Protein AF-A2RKY7-F1 (afdb_monomer_lite)

Structure (mmCIF, N/CA/C/O backbone):
data_AF-A2RKY7-F1
#
_entry.id   AF-A2RKY7-F1
#
loop_
_atom_site.group_PDB
_atom_site.id
_atom_site.type_symbol
_atom_site.label_atom_id
_atom_site.label_alt_id
_atom_site.label_comp_id
_atom_site.label_asym_id
_atom_site.label_entity_id
_atom_site.label_seq_id
_atom_site.pdbx_PDB_ins_code
_atom_site.Cartn_x
_atom_site.Cartn_y
_atom_site.Cartn_z
_atom_site.occupancy
_atom_site.B_iso_or_equiv
_atom_site.auth_seq_id
_atom_site.auth_comp_id
_atom_site.auth_asym_id
_atom_site.auth_atom_id
_atom_site.pdbx_PDB_model_num
ATOM 1 N N . MET A 1 1 ? -24.075 -6.731 29.680 1.00 62.12 1 MET A N 1
ATOM 2 C CA . MET A 1 1 ? -24.159 -5.379 30.263 1.00 62.12 1 MET A CA 1
ATOM 3 C C . MET A 1 1 ? -22.746 -4.851 30.316 1.00 62.12 1 MET A C 1
ATOM 5 O O . MET A 1 1 ? -21.890 -5.563 30.833 1.00 62.12 1 MET A O 1
ATOM 9 N N . ASP A 1 2 ? -22.498 -3.685 29.736 1.00 77.88 2 ASP A N 1
ATOM 10 C CA . ASP A 1 2 ? -21.139 -3.160 29.616 1.00 77.88 2 ASP A CA 1
ATOM 11 C C . ASP A 1 2 ? -20.677 -2.540 30.936 1.00 77.88 2 ASP A C 1
ATOM 13 O O . ASP A 1 2 ? -21.415 -1.807 31.599 1.00 77.88 2 ASP A O 1
ATOM 17 N N . ILE A 1 3 ? -19.454 -2.889 31.340 1.00 85.25 3 ILE A N 1
ATOM 18 C CA . ILE A 1 3 ? -18.843 -2.452 32.606 1.00 85.25 3 ILE A CA 1
ATOM 19 C C . ILE A 1 3 ? -18.288 -1.029 32.466 1.00 85.25 3 ILE A C 1
ATOM 21 O O . ILE A 1 3 ? -18.339 -0.239 33.408 1.00 85.25 3 ILE A O 1
ATOM 25 N N . PHE A 1 4 ? -17.800 -0.689 31.274 1.00 88.06 4 PHE A N 1
ATOM 26 C CA . PHE A 1 4 ? -17.237 0.613 30.944 1.00 88.06 4 PHE A CA 1
ATOM 27 C C . PHE A 1 4 ? -17.980 1.218 29.757 1.00 88.06 4 PHE A C 1
ATOM 29 O O . PHE A 1 4 ? -18.373 0.503 28.839 1.00 88.06 4 PHE A O 1
ATOM 36 N N . SER A 1 5 ? -18.131 2.535 29.772 1.00 84.06 5 SER A N 1
ATOM 37 C CA . SER A 1 5 ? -18.589 3.338 28.645 1.00 84.06 5 SER A CA 1
ATOM 38 C C . SER A 1 5 ? -17.533 4.383 28.298 1.00 84.06 5 SER A C 1
ATOM 40 O O . SER A 1 5 ? -16.637 4.673 29.091 1.00 84.06 5 SER A O 1
ATOM 42 N N . THR A 1 6 ? -17.639 4.975 27.117 1.00 81.06 6 THR A N 1
ATOM 43 C CA . THR A 1 6 ? -16.867 6.163 26.757 1.00 81.06 6 THR A CA 1
ATOM 44 C C . THR A 1 6 ? -17.816 7.236 26.242 1.00 81.06 6 THR A C 1
ATOM 46 O O . THR A 1 6 ? -18.840 6.914 25.644 1.00 81.06 6 THR A O 1
ATOM 49 N N . ASN A 1 7 ? -17.486 8.494 26.529 1.00 70.75 7 ASN A N 1
ATOM 50 C CA . ASN A 1 7 ? 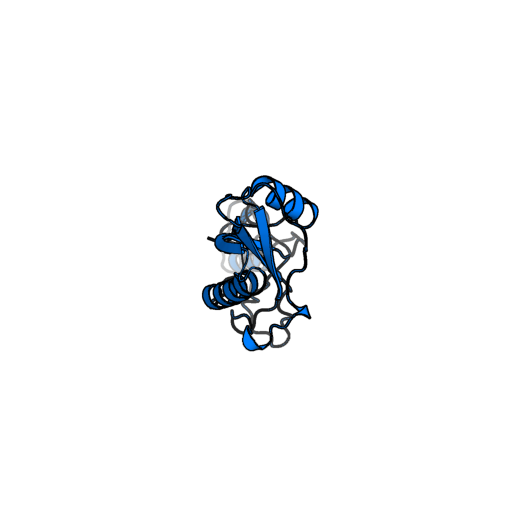-18.177 9.664 25.987 1.00 70.75 7 ASN A CA 1
ATOM 51 C C . ASN A 1 7 ? -17.370 10.297 24.839 1.00 70.75 7 ASN A C 1
ATOM 53 O O . ASN A 1 7 ? -17.719 11.380 24.381 1.00 70.75 7 ASN A O 1
ATOM 57 N N . ASP A 1 8 ? -16.257 9.676 24.428 1.00 73.19 8 ASP A N 1
ATOM 58 C CA . ASP A 1 8 ? -15.528 10.104 23.241 1.00 73.19 8 ASP A CA 1
ATOM 59 C C . ASP A 1 8 ? -16.366 9.759 22.003 1.00 73.19 8 ASP A C 1
ATOM 61 O O . ASP A 1 8 ? -16.463 8.602 21.599 1.00 73.19 8 ASP A O 1
ATOM 65 N N . ASP A 1 9 ? -16.954 10.783 21.381 1.00 65.56 9 ASP A N 1
ATOM 66 C CA . ASP A 1 9 ? -17.742 10.660 20.144 1.00 65.56 9 ASP A CA 1
ATOM 67 C C . ASP A 1 9 ? -16.874 10.310 18.916 1.00 65.56 9 ASP A C 1
ATOM 69 O O . ASP A 1 9 ? -17.378 10.108 17.804 1.00 65.56 9 ASP A O 1
ATOM 73 N N . ASN A 1 10 ? -15.547 10.253 19.084 1.00 62.34 10 ASN A N 1
ATOM 74 C CA . ASN A 1 10 ? -14.632 9.954 17.996 1.00 62.34 10 ASN A CA 1
ATOM 75 C C . ASN A 1 10 ? -14.650 8.457 17.658 1.00 62.34 10 ASN A C 1
ATOM 77 O O . ASN A 1 10 ? -13.924 7.643 18.221 1.00 62.34 10 ASN A O 1
ATOM 81 N N . THR A 1 11 ? -15.455 8.109 16.660 1.00 62.72 11 THR A N 1
ATOM 82 C CA . THR A 1 11 ? -15.543 6.751 16.102 1.00 62.72 11 THR A CA 1
ATOM 83 C C . THR A 1 11 ? -14.316 6.344 15.277 1.00 62.72 11 THR A C 1
ATOM 85 O O . THR A 1 11 ? -14.229 5.202 14.827 1.00 62.72 11 THR A O 1
ATOM 88 N N . LYS A 1 12 ? -13.356 7.255 15.061 1.00 67.75 12 LYS A N 1
ATOM 89 C CA . LYS A 1 12 ? -12.146 7.031 14.261 1.00 67.75 12 LYS A CA 1
ATOM 90 C C . LYS A 1 12 ? -10.902 7.180 15.133 1.00 67.75 12 LYS A C 1
ATOM 92 O O . LYS A 1 12 ? -10.272 8.234 15.146 1.00 67.75 12 LYS A O 1
ATOM 97 N N . LEU A 1 13 ? -10.575 6.111 15.853 1.00 73.94 13 LEU A N 1
ATOM 98 C CA . LEU A 1 13 ? -9.398 6.033 16.717 1.00 73.94 13 LEU A CA 1
ATOM 99 C C . LEU A 1 13 ? -8.147 5.621 15.929 1.00 73.94 13 LEU A C 1
ATOM 101 O O . LEU A 1 13 ? -8.218 4.784 15.029 1.00 73.94 13 LEU A O 1
ATOM 105 N N . SER A 1 14 ? -7.004 6.187 16.307 1.00 73.88 14 SER A N 1
ATOM 106 C CA . SER A 1 14 ? -5.657 5.845 15.837 1.00 73.88 14 SER A CA 1
ATOM 107 C C . SER A 1 14 ? -4.763 5.439 17.015 1.00 73.88 14 SER A C 1
ATOM 109 O O . SER A 1 14 ? -5.039 5.788 18.163 1.00 73.88 14 SER A O 1
ATOM 111 N N . ASN A 1 15 ? -3.674 4.706 16.754 1.00 75.69 15 ASN A N 1
ATOM 112 C CA . ASN A 1 15 ? -2.670 4.435 17.788 1.00 75.69 15 ASN A CA 1
ATOM 113 C C . ASN A 1 15 ? -2.104 5.759 18.338 1.00 75.69 15 ASN A C 1
ATOM 115 O O . ASN A 1 15 ? -1.724 6.636 17.564 1.00 75.69 15 ASN A O 1
ATOM 119 N N . GLY A 1 16 ? -2.046 5.895 19.663 1.00 77.25 16 GLY A N 1
ATOM 120 C CA . GLY A 1 16 ? -1.631 7.115 20.364 1.00 77.25 16 GLY A CA 1
ATOM 121 C C . GLY A 1 16 ? -2.781 8.049 20.764 1.00 77.25 16 GLY A C 1
ATOM 122 O O . GLY A 1 16 ? -2.570 8.946 21.586 1.00 77.25 16 GLY A O 1
ATOM 123 N N . ASP A 1 17 ? -3.999 7.831 20.252 1.00 84.56 17 ASP A N 1
ATOM 124 C CA . ASP A 1 17 ? -5.176 8.562 20.725 1.00 84.56 17 ASP A CA 1
ATOM 125 C C . ASP A 1 17 ? -5.453 8.232 22.194 1.00 84.56 17 ASP A C 1
ATOM 127 O O . ASP A 1 17 ? -5.235 7.114 22.662 1.00 84.56 17 ASP A O 1
ATOM 131 N N . LYS A 1 18 ? -5.965 9.208 22.941 1.00 88.44 18 LYS A N 1
ATOM 132 C CA . LYS A 1 18 ? -6.353 9.022 24.340 1.00 88.44 18 LYS A CA 1
ATOM 133 C C . LYS A 1 18 ? -7.862 8.984 24.433 1.00 88.44 18 LYS A C 1
ATOM 135 O O . LYS A 1 18 ? -8.509 9.962 24.080 1.00 88.44 18 LYS A O 1
ATOM 140 N N . ILE A 1 19 ? -8.389 7.882 24.953 1.00 89.81 19 ILE A N 1
ATOM 141 C CA . ILE A 1 19 ? -9.817 7.733 25.228 1.00 89.81 19 ILE A CA 1
ATOM 142 C C . ILE A 1 19 ? -10.052 7.708 26.729 1.00 89.81 19 ILE A C 1
ATOM 144 O O . ILE A 1 19 ? -9.264 7.137 27.494 1.00 89.81 19 ILE A O 1
ATOM 148 N N . THR A 1 20 ? -11.151 8.314 27.165 1.00 91.12 20 THR A N 1
ATOM 149 C CA . THR A 1 20 ? -11.560 8.249 28.571 1.00 91.12 20 THR A CA 1
ATOM 150 C C . THR A 1 2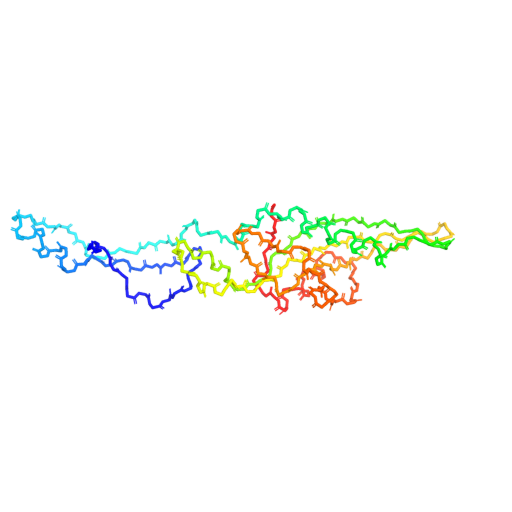0 ? -12.639 7.193 28.749 1.00 91.12 20 THR A C 1
ATOM 152 O O . THR A 1 20 ? -13.734 7.287 28.192 1.00 91.12 20 THR A O 1
ATOM 155 N N . LEU A 1 21 ? -12.326 6.173 29.547 1.00 90.75 21 LEU A N 1
ATOM 156 C CA . LEU A 1 21 ? -13.275 5.153 29.973 1.00 90.75 21 LEU A CA 1
ATOM 157 C C . LEU A 1 21 ? -13.929 5.604 31.277 1.00 90.75 21 LEU A C 1
ATOM 159 O O . LEU A 1 21 ? -13.231 5.969 32.223 1.00 90.75 21 LEU A O 1
ATOM 163 N N . LYS A 1 22 ? -15.256 5.551 31.339 1.00 91.69 22 LYS A N 1
ATOM 164 C CA . LYS A 1 22 ? -16.062 5.781 32.539 1.00 91.69 22 LYS A CA 1
ATOM 165 C C . LYS A 1 22 ? -16.674 4.457 32.987 1.00 91.69 22 LYS A C 1
ATOM 167 O O . LYS A 1 22 ? -17.174 3.684 32.175 1.00 91.69 22 LYS A O 1
ATOM 172 N N . LEU A 1 23 ? -16.636 4.185 34.284 1.00 91.44 23 LEU A N 1
ATOM 173 C CA . LEU A 1 23 ? -17.330 3.052 34.877 1.00 91.44 23 LEU A CA 1
ATOM 174 C C . LEU A 1 23 ? -18.844 3.282 34.794 1.00 91.44 23 LEU A C 1
ATOM 176 O O . LEU A 1 23 ? -19.341 4.350 35.156 1.00 91.44 23 LEU A O 1
ATOM 180 N N . SER A 1 24 ? -19.564 2.274 34.313 1.00 89.81 24 SER A N 1
ATOM 181 C CA . SER A 1 24 ? -21.013 2.325 34.127 1.00 89.81 24 SER A CA 1
ATOM 182 C C . SER A 1 24 ? -21.745 2.507 35.463 1.00 89.81 24 SER A C 1
ATOM 184 O O . SER A 1 24 ? -21.504 1.761 36.412 1.00 89.81 24 SER A O 1
ATOM 186 N N . GLU A 1 25 ? -22.670 3.471 35.534 1.00 88.31 25 GLU A N 1
ATOM 187 C CA . GLU A 1 25 ? -23.486 3.733 36.737 1.00 88.31 25 GLU A CA 1
ATOM 188 C C . GLU A 1 25 ? -24.327 2.507 37.115 1.00 88.31 25 GLU A C 1
ATOM 190 O O . GLU A 1 25 ? -24.342 2.102 38.273 1.00 88.31 25 GLU A O 1
ATOM 195 N N . ASN A 1 26 ? -24.876 1.803 36.120 1.00 89.06 26 ASN A N 1
ATOM 196 C CA . ASN A 1 26 ? -25.599 0.551 36.344 1.00 89.06 26 ASN A CA 1
ATOM 197 C C . ASN A 1 26 ? -24.713 -0.531 36.988 1.00 89.06 26 ASN A C 1
ATOM 199 O O . ASN A 1 26 ? -25.191 -1.319 37.802 1.00 89.06 26 ASN A O 1
ATOM 203 N N . TYR A 1 27 ? -23.430 -0.610 36.613 1.00 90.00 27 TYR A N 1
ATOM 204 C CA . TYR A 1 27 ? -22.495 -1.551 37.238 1.00 90.00 27 TYR A CA 1
ATOM 205 C C . TYR A 1 27 ? -22.205 -1.170 38.698 1.00 90.00 27 TYR A C 1
ATOM 207 O O . TYR A 1 27 ? -22.164 -2.046 39.562 1.00 90.00 27 TYR A O 1
ATOM 215 N N . ILE A 1 28 ? -22.055 0.128 38.985 1.00 89.75 28 ILE A N 1
ATOM 216 C CA . ILE A 1 28 ? -21.871 0.635 40.353 1.00 89.75 28 ILE A CA 1
ATOM 217 C C . ILE A 1 28 ? -23.079 0.262 41.223 1.00 89.75 28 ILE A C 1
ATOM 219 O O . ILE A 1 28 ? -22.900 -0.306 42.302 1.00 89.75 28 ILE A O 1
ATOM 223 N N . ASP A 1 29 ? -24.295 0.502 40.731 1.00 90.06 29 ASP A N 1
ATOM 224 C CA . ASP A 1 29 ? -25.535 0.190 41.447 1.00 90.06 29 ASP A CA 1
ATOM 225 C C . ASP A 1 29 ? -25.686 -1.315 41.715 1.00 90.06 29 ASP A C 1
ATOM 227 O O . ASP A 1 29 ? -26.092 -1.724 42.804 1.00 90.06 29 ASP A O 1
ATOM 231 N N . GLN A 1 30 ? -25.296 -2.162 40.757 1.00 90.62 30 GLN A N 1
ATOM 232 C CA . GLN A 1 30 ? -25.330 -3.618 40.917 1.00 90.62 30 GLN A CA 1
ATOM 233 C C . GLN A 1 30 ? -24.352 -4.145 41.964 1.00 90.62 30 GLN A C 1
ATOM 235 O O . GLN A 1 30 ? -24.693 -5.082 42.686 1.00 90.62 30 GLN A O 1
ATOM 240 N N . GLU A 1 31 ? -23.133 -3.609 42.036 1.00 92.06 31 GLU A N 1
ATOM 241 C CA . GLU A 1 31 ? -22.183 -4.029 43.070 1.00 92.06 31 GLU A CA 1
ATOM 242 C C . GLU A 1 31 ? -22.594 -3.486 44.446 1.00 92.06 31 GLU A C 1
ATOM 244 O O . GLU A 1 31 ? -22.497 -4.217 45.433 1.00 92.06 31 GLU A O 1
ATOM 249 N N . SER A 1 32 ? -23.161 -2.276 44.503 1.00 90.19 32 SER A N 1
ATOM 250 C CA . SER A 1 32 ? -23.747 -1.710 45.726 1.00 90.19 32 SER A CA 1
ATOM 251 C C . SER A 1 32 ? -24.891 -2.577 46.268 1.00 90.19 32 SER A C 1
ATOM 253 O O . SER A 1 32 ? -24.912 -2.905 47.451 1.00 90.19 32 SER A O 1
ATOM 255 N N . ALA A 1 33 ? -25.783 -3.065 45.396 1.00 92.75 33 ALA A N 1
ATOM 256 C CA . ALA A 1 33 ? -26.860 -3.993 45.762 1.00 92.75 33 ALA A CA 1
ATOM 257 C C . ALA A 1 33 ? -26.368 -5.369 46.263 1.00 92.75 33 ALA A C 1
ATOM 259 O O . ALA A 1 33 ? -27.156 -6.146 46.800 1.00 92.75 33 ALA A O 1
ATOM 260 N N . LYS A 1 34 ? -25.078 -5.684 46.082 1.00 94.31 34 LYS A N 1
ATOM 261 C CA . LYS A 1 34 ? -24.403 -6.879 46.619 1.00 94.31 34 LYS A CA 1
ATOM 262 C C . LYS A 1 34 ? -23.546 -6.555 47.849 1.00 94.31 34 LYS A C 1
ATOM 264 O O . LYS A 1 34 ? -22.616 -7.305 48.146 1.00 94.31 34 LYS A O 1
ATOM 269 N N . ASP A 1 35 ? -23.798 -5.422 48.502 1.00 93.19 35 ASP A N 1
ATOM 270 C CA . ASP A 1 35 ? -23.053 -4.917 49.659 1.00 93.19 35 ASP A CA 1
ATOM 271 C C . ASP A 1 35 ? -21.549 -4.696 49.392 1.00 93.19 35 ASP A C 1
ATOM 273 O O . ASP A 1 35 ? -20.721 -4.719 50.308 1.00 93.19 35 ASP A O 1
ATOM 277 N N . LYS A 1 36 ? -21.159 -4.466 48.130 1.00 92.00 36 LYS A N 1
ATOM 278 C CA . LYS A 1 36 ? -19.776 -4.147 47.758 1.00 92.00 36 LYS A CA 1
ATOM 279 C C . LYS A 1 36 ? -19.618 -2.657 47.492 1.00 92.00 36 LYS A C 1
ATOM 281 O O . LYS A 1 36 ? -20.311 -2.075 46.665 1.00 92.00 36 LYS A O 1
ATOM 286 N N . VAL A 1 37 ? -18.614 -2.058 48.128 1.00 85.50 37 VAL A N 1
ATOM 287 C CA . VAL A 1 37 ? -18.245 -0.653 47.917 1.00 85.50 37 VAL A CA 1
ATOM 288 C C . VAL A 1 37 ? -16.996 -0.579 47.047 1.00 85.50 37 VAL A C 1
ATOM 290 O O . VAL A 1 37 ? -15.907 -0.986 47.460 1.00 85.50 37 VAL A O 1
ATOM 293 N N . LEU A 1 38 ? -17.154 -0.040 45.841 1.00 87.25 38 LEU A N 1
ATOM 294 C CA . LEU A 1 38 ? -16.043 0.254 44.940 1.00 87.25 38 LEU A CA 1
ATOM 295 C C . LEU A 1 38 ? -15.282 1.489 45.450 1.00 87.25 38 LEU A C 1
ATOM 297 O O . LEU A 1 38 ? -15.886 2.450 45.924 1.00 87.25 38 LEU A O 1
ATOM 301 N N . LYS A 1 39 ? -13.948 1.466 45.375 1.00 88.50 39 LYS A N 1
ATOM 302 C CA . LYS A 1 39 ? -13.077 2.578 45.790 1.00 88.50 39 LYS A CA 1
ATOM 303 C C . LYS A 1 39 ? -12.246 3.067 44.609 1.00 88.50 39 LYS A C 1
ATOM 305 O O . LYS A 1 39 ? -11.745 2.248 43.844 1.00 88.50 39 LYS A O 1
ATOM 310 N N . GLY A 1 40 ? -12.033 4.379 44.538 1.00 88.06 40 GLY A N 1
ATOM 311 C CA . GLY A 1 40 ? -11.213 5.028 43.513 1.00 88.06 40 GLY A CA 1
ATOM 312 C C . GLY A 1 40 ? -12.030 5.904 42.566 1.00 88.06 40 GLY A C 1
ATOM 313 O O . GLY A 1 40 ? -13.219 6.131 42.784 1.00 88.06 40 GLY A O 1
ATOM 314 N N . GLU A 1 41 ? -11.368 6.416 41.531 1.00 89.62 41 GLU A N 1
ATOM 315 C CA . GLU A 1 41 ? -12.018 7.200 40.483 1.00 89.62 41 GLU A CA 1
ATOM 316 C C . GLU A 1 41 ? -12.867 6.304 39.577 1.00 89.62 41 GLU A C 1
ATOM 318 O O . GLU A 1 41 ? -12.512 5.162 39.282 1.00 89.62 41 GLU A O 1
ATOM 323 N N . ASN A 1 42 ? -13.987 6.841 39.100 1.00 89.31 42 ASN A N 1
ATOM 324 C CA . ASN A 1 42 ? -14.860 6.164 38.143 1.00 89.31 42 ASN A CA 1
ATOM 325 C C . ASN A 1 42 ? -14.439 6.408 36.687 1.00 89.31 42 ASN A C 1
ATOM 327 O O . ASN A 1 42 ? -15.175 6.025 35.781 1.00 89.31 42 ASN A O 1
ATOM 331 N N . THR A 1 43 ? -13.288 7.041 36.450 1.00 92.00 43 THR A N 1
ATOM 332 C CA . THR A 1 43 ? -12.758 7.285 35.107 1.00 92.00 43 THR A CA 1
ATOM 333 C C . THR A 1 43 ? -11.306 6.862 34.998 1.00 92.00 43 THR A C 1
ATOM 335 O O . THR A 1 43 ? -10.570 6.861 35.983 1.00 92.00 43 THR A O 1
ATOM 338 N N . LYS A 1 44 ? -10.892 6.491 33.788 1.00 92.69 44 LYS A N 1
ATOM 339 C CA . LYS A 1 44 ? -9.498 6.217 33.460 1.00 92.69 44 LYS A CA 1
ATOM 340 C C . LYS A 1 44 ? -9.226 6.582 32.010 1.00 92.69 44 LYS A C 1
ATOM 342 O O . LYS A 1 44 ? -9.893 6.078 31.109 1.00 92.69 44 LYS A O 1
ATOM 347 N N . THR A 1 45 ? -8.213 7.410 31.786 1.00 91.31 45 THR A N 1
ATOM 348 C CA . THR A 1 45 ? -7.680 7.643 30.443 1.00 91.31 45 THR A CA 1
ATOM 349 C C . THR A 1 45 ? -6.771 6.485 30.055 1.00 91.31 45 THR A C 1
ATOM 351 O O . THR A 1 45 ? -5.873 6.108 30.812 1.00 91.31 45 THR A O 1
ATOM 354 N N . VAL A 1 46 ? -7.008 5.918 28.878 1.00 90.19 46 VAL A N 1
ATOM 355 C CA . VAL A 1 46 ? -6.151 4.897 28.277 1.00 90.19 46 VAL A CA 1
ATOM 356 C C . VAL A 1 46 ? -5.680 5.377 26.914 1.00 90.19 46 VAL A C 1
ATOM 358 O O . VAL A 1 46 ? -6.397 6.084 26.207 1.00 90.19 46 VAL A O 1
ATOM 361 N N . GLU A 1 47 ? -4.453 5.013 26.569 1.00 89.38 47 GLU A N 1
ATOM 362 C CA . GLU A 1 47 ? -3.908 5.258 25.242 1.00 89.38 47 GLU A CA 1
ATOM 363 C C . GLU A 1 47 ? -4.280 4.090 24.331 1.00 89.38 47 GLU A C 1
ATOM 365 O O . GLU A 1 47 ? -4.085 2.919 24.676 1.00 89.38 47 GLU A O 1
ATOM 370 N N . VAL A 1 48 ? -4.853 4.414 23.180 1.00 83.25 48 VAL A N 1
ATOM 371 C CA . VAL A 1 48 ? -5.192 3.456 22.140 1.00 83.25 48 VAL A CA 1
ATOM 372 C C . VAL A 1 48 ? -3.892 2.903 21.572 1.00 83.25 48 VAL A C 1
ATOM 374 O O . VAL A 1 48 ? -3.025 3.642 21.111 1.00 83.25 48 VAL A O 1
ATOM 377 N N . SER A 1 49 ? -3.751 1.585 21.618 1.00 77.31 49 SER A N 1
ATOM 378 C CA . SER A 1 49 ? -2.590 0.875 21.093 1.00 77.31 49 SER A CA 1
ATOM 379 C C . SER A 1 49 ? -3.016 -0.464 20.500 1.00 77.31 49 SER A C 1
ATOM 381 O O . SER A 1 49 ? -4.054 -1.019 20.864 1.00 77.31 49 SER A O 1
ATOM 383 N N . GLY A 1 50 ? -2.216 -0.986 19.571 1.00 66.50 50 GLY A N 1
ATOM 384 C CA . GLY A 1 50 ? -2.479 -2.272 18.926 1.00 66.50 50 GLY A CA 1
ATOM 385 C C . GLY A 1 50 ? -3.545 -2.232 17.829 1.00 66.50 50 GLY A C 1
ATOM 386 O O . GLY A 1 50 ? -3.918 -3.293 17.323 1.00 66.50 50 GLY A O 1
ATOM 387 N N . LEU A 1 51 ? -4.014 -1.046 17.419 1.00 70.31 51 LEU A N 1
ATOM 388 C CA . LEU A 1 51 ? -4.736 -0.919 16.155 1.00 70.31 51 LEU A CA 1
ATOM 389 C C . LEU A 1 51 ? -3.771 -1.257 15.018 1.00 70.31 51 LEU A C 1
ATOM 391 O O . LEU A 1 51 ? -2.599 -0.890 15.050 1.00 70.31 51 LEU A O 1
ATOM 395 N N . LYS A 1 52 ? -4.238 -2.003 14.019 1.00 65.19 52 LYS A N 1
ATOM 396 C CA . LYS A 1 52 ? -3.410 -2.306 12.852 1.00 65.19 52 LYS A CA 1
ATOM 397 C C . LYS A 1 52 ? -3.348 -1.057 11.977 1.00 65.19 52 LYS A C 1
ATOM 399 O O . LYS A 1 52 ? -4.386 -0.584 11.529 1.00 65.19 52 LYS A O 1
ATOM 404 N N . ASP A 1 53 ? -2.141 -0.555 11.730 1.00 58.62 53 ASP A N 1
ATOM 405 C CA . ASP A 1 53 ? -1.922 0.665 10.935 1.00 58.62 53 ASP A CA 1
ATOM 406 C C . ASP A 1 53 ? -2.269 0.473 9.446 1.00 58.62 53 ASP A C 1
ATOM 408 O O . ASP A 1 53 ? -2.459 1.439 8.708 1.00 58.62 53 ASP A O 1
ATOM 412 N N . THR A 1 54 ? -2.373 -0.781 8.997 1.00 61.44 54 THR A N 1
ATOM 413 C CA . THR A 1 54 ? -2.700 -1.164 7.622 1.00 61.44 54 THR A CA 1
ATOM 414 C C . THR A 1 54 ? -3.675 -2.338 7.605 1.00 61.44 54 THR A C 1
ATOM 416 O O . THR A 1 54 ? -3.733 -3.150 8.539 1.00 61.44 54 THR A O 1
ATOM 419 N N . ALA A 1 55 ? -4.447 -2.467 6.523 1.00 64.88 55 ALA A N 1
ATOM 420 C CA . ALA A 1 55 ? -5.236 -3.674 6.345 1.00 64.88 55 ALA A CA 1
ATOM 421 C C . ALA A 1 55 ? -4.374 -4.915 6.226 1.00 64.88 55 ALA A C 1
ATOM 423 O O . ALA A 1 55 ? -3.333 -4.937 5.574 1.00 64.88 55 ALA A O 1
ATOM 424 N N . GLN A 1 56 ? -4.905 -5.992 6.785 1.00 75.19 56 GLN A N 1
ATOM 425 C CA . GLN A 1 56 ? -4.390 -7.327 6.562 1.00 75.19 56 GLN A CA 1
ATOM 426 C C . GLN A 1 56 ? -4.954 -7.837 5.241 1.00 75.19 56 GLN A C 1
ATOM 428 O O . GLN A 1 56 ? -6.068 -8.346 5.183 1.00 75.19 56 GLN A O 1
ATOM 433 N N . ILE A 1 57 ? -4.188 -7.657 4.172 1.00 83.69 57 ILE A N 1
ATOM 434 C CA . ILE A 1 57 ? -4.526 -8.188 2.856 1.00 83.69 57 ILE A CA 1
ATOM 435 C C . ILE A 1 57 ? -3.876 -9.566 2.761 1.00 83.69 57 ILE A C 1
ATOM 437 O O . ILE A 1 57 ? -2.670 -9.684 2.556 1.00 83.69 57 ILE A O 1
ATOM 441 N N . SER A 1 58 ? -4.659 -10.624 2.949 1.00 88.25 58 SER A N 1
ATOM 442 C CA . SER A 1 58 ? -4.124 -11.992 3.003 1.00 88.25 58 SER A CA 1
ATOM 443 C C . SER A 1 58 ? -3.475 -12.441 1.689 1.00 88.25 58 SER A C 1
ATOM 445 O O . SER A 1 58 ? -2.566 -13.265 1.710 1.00 88.25 58 SER A O 1
ATOM 447 N N . ASN A 1 59 ? -3.896 -11.870 0.555 1.00 93.19 59 ASN A N 1
ATOM 448 C CA . ASN A 1 59 ? -3.302 -12.073 -0.767 1.00 93.19 59 ASN A CA 1
ATOM 449 C C . ASN A 1 59 ? -2.498 -10.856 -1.261 1.00 93.19 59 ASN A C 1
ATOM 451 O O . ASN A 1 59 ? -2.472 -10.567 -2.456 1.00 93.19 59 ASN A O 1
ATOM 455 N N . LEU A 1 60 ? -1.844 -10.129 -0.346 1.00 92.19 60 LEU A N 1
ATOM 456 C CA . LEU A 1 60 ? -1.007 -8.977 -0.693 1.00 92.19 60 LEU A CA 1
ATOM 457 C C . LEU A 1 60 ? 0.067 -9.331 -1.728 1.00 92.19 60 LEU A C 1
ATOM 459 O O . LEU A 1 60 ? 0.246 -8.585 -2.683 1.00 92.19 60 LEU A O 1
ATOM 463 N N . ASN A 1 61 ? 0.763 -10.457 -1.558 1.00 94.31 61 ASN A N 1
ATOM 464 C CA . ASN A 1 61 ? 1.833 -10.853 -2.478 1.00 94.31 61 ASN A CA 1
ATOM 465 C C . ASN A 1 61 ? 1.313 -11.037 -3.906 1.00 94.31 61 ASN A C 1
ATOM 467 O O . ASN A 1 61 ? 1.911 -10.500 -4.829 1.00 94.31 61 ASN A O 1
ATOM 471 N N . ASP A 1 62 ? 0.155 -11.678 -4.076 1.00 96.00 62 ASP A N 1
ATOM 472 C CA . ASP A 1 62 ? -0.468 -11.856 -5.390 1.00 96.00 62 ASP A CA 1
ATOM 473 C C . ASP A 1 62 ? -0.807 -10.497 -6.037 1.00 96.00 62 ASP A C 1
ATOM 475 O O . ASP A 1 62 ? -0.603 -10.294 -7.234 1.00 96.00 62 ASP A O 1
ATOM 479 N N . LEU A 1 63 ? -1.300 -9.534 -5.245 1.00 94.75 63 LEU A N 1
ATOM 480 C CA . LEU A 1 63 ? -1.593 -8.175 -5.717 1.00 94.75 63 LEU A CA 1
ATOM 481 C C . LEU A 1 63 ? -0.312 -7.437 -6.132 1.00 94.75 63 LEU A C 1
ATOM 483 O O . LEU A 1 63 ? -0.281 -6.745 -7.156 1.00 94.75 63 LEU A O 1
ATOM 487 N N . LEU A 1 64 ? 0.749 -7.573 -5.336 1.00 95.06 64 LEU A N 1
ATOM 488 C CA . LEU A 1 64 ? 2.042 -6.979 -5.643 1.00 95.06 64 LEU A CA 1
ATOM 489 C C . LEU A 1 64 ? 2.647 -7.611 -6.899 1.00 95.06 64 LEU A C 1
ATOM 491 O O . LEU A 1 64 ? 3.158 -6.878 -7.737 1.00 95.06 64 LEU A O 1
ATOM 495 N N . ASP A 1 65 ? 2.538 -8.926 -7.079 1.00 95.62 65 ASP A N 1
ATOM 496 C CA . ASP A 1 65 ? 3.033 -9.653 -8.254 1.00 95.62 65 ASP A CA 1
ATOM 497 C C . ASP A 1 65 ? 2.286 -9.261 -9.533 1.00 95.62 65 ASP A C 1
ATOM 499 O O . ASP A 1 65 ? 2.898 -9.073 -10.590 1.00 95.62 65 ASP A O 1
ATOM 503 N N . GLN A 1 66 ? 0.976 -9.032 -9.429 1.00 95.12 66 GLN A N 1
ATOM 504 C CA . GLN A 1 66 ? 0.189 -8.458 -10.516 1.00 95.12 66 GLN A CA 1
ATOM 505 C C . GLN A 1 66 ? 0.665 -7.036 -10.871 1.00 95.12 66 GLN A C 1
ATOM 507 O O . GLN A 1 66 ? 0.820 -6.707 -12.050 1.00 95.12 66 GLN A O 1
ATOM 512 N N . THR A 1 67 ? 0.945 -6.199 -9.867 1.00 94.81 67 THR A N 1
ATOM 513 C CA . THR A 1 67 ? 1.486 -4.837 -10.064 1.00 94.81 67 THR A CA 1
ATOM 514 C C . THR A 1 67 ? 2.858 -4.877 -10.742 1.00 94.81 67 THR A C 1
ATOM 516 O O . THR A 1 67 ? 3.151 -4.098 -11.648 1.00 94.81 67 THR A O 1
ATOM 519 N N . ASP A 1 68 ? 3.677 -5.836 -10.335 1.00 95.19 68 ASP A N 1
ATOM 520 C CA . ASP A 1 68 ? 4.995 -6.144 -10.870 1.00 95.19 68 ASP A CA 1
ATOM 521 C C . ASP A 1 68 ? 4.952 -6.486 -12.364 1.00 95.19 68 ASP A C 1
ATOM 523 O O . ASP A 1 68 ? 5.783 -6.012 -13.141 1.00 95.19 68 ASP A O 1
ATOM 527 N N . SER A 1 69 ? 3.973 -7.306 -12.768 1.00 93.94 69 SER A N 1
ATOM 528 C CA . SER A 1 69 ? 3.743 -7.648 -14.173 1.00 93.94 69 SER A CA 1
ATOM 529 C C . SER A 1 69 ? 3.415 -6.401 -14.985 1.00 93.94 69 SER A C 1
ATOM 531 O O . SER A 1 69 ? 4.047 -6.162 -16.008 1.00 93.94 69 SER A O 1
ATOM 533 N N . VAL A 1 70 ? 2.498 -5.562 -14.493 1.00 92.75 70 VAL A N 1
ATOM 534 C CA . VAL A 1 70 ? 2.120 -4.312 -15.171 1.00 92.75 70 VAL A CA 1
ATOM 535 C C . VAL A 1 70 ? 3.320 -3.376 -15.319 1.00 92.75 70 VAL A C 1
ATOM 537 O O . VAL A 1 70 ? 3.577 -2.881 -16.414 1.00 92.75 70 VAL A O 1
ATOM 540 N N . ALA A 1 71 ? 4.095 -3.173 -14.251 1.00 93.50 71 ALA A N 1
ATOM 541 C CA . ALA A 1 71 ? 5.279 -2.319 -14.291 1.00 93.50 71 ALA A CA 1
ATOM 542 C C . ALA A 1 71 ? 6.322 -2.828 -15.303 1.00 93.50 71 ALA A C 1
ATOM 544 O O . ALA A 1 71 ? 6.963 -2.032 -15.991 1.00 93.50 71 ALA A O 1
ATOM 545 N N . ARG A 1 72 ? 6.494 -4.149 -15.426 1.00 94.06 72 ARG A N 1
ATOM 546 C CA . ARG A 1 72 ? 7.392 -4.751 -16.422 1.00 94.06 72 ARG A CA 1
ATOM 547 C C . ARG A 1 72 ? 6.853 -4.647 -17.846 1.00 94.06 72 ARG A C 1
ATOM 549 O O . ARG A 1 72 ? 7.630 -4.347 -18.748 1.00 94.06 72 ARG A O 1
ATOM 556 N N . ASP A 1 73 ? 5.554 -4.836 -18.044 1.00 92.50 73 ASP A N 1
ATOM 557 C CA . ASP A 1 73 ? 4.919 -4.756 -19.362 1.00 92.50 73 ASP A CA 1
ATOM 558 C C . ASP A 1 73 ? 4.971 -3.335 -19.941 1.00 92.50 73 ASP A C 1
ATOM 560 O O . ASP A 1 73 ? 5.286 -3.157 -21.124 1.00 92.50 73 ASP A O 1
ATOM 564 N N . ASP A 1 74 ? 4.740 -2.322 -19.100 1.00 90.81 74 ASP A N 1
ATOM 565 C CA . ASP A 1 74 ? 4.791 -0.908 -19.490 1.00 90.81 74 ASP A CA 1
ATOM 566 C C . ASP A 1 74 ? 6.228 -0.415 -19.746 1.00 90.81 74 ASP A C 1
ATOM 568 O O . ASP A 1 74 ? 6.432 0.565 -20.462 1.00 90.81 74 ASP A O 1
ATOM 572 N N . ASN A 1 75 ? 7.241 -1.100 -19.203 1.00 91.56 75 ASN A N 1
ATOM 573 C CA . ASN A 1 75 ? 8.663 -0.785 -19.406 1.00 91.56 75 ASN A CA 1
ATOM 574 C C . ASN A 1 75 ? 9.402 -1.973 -20.035 1.00 91.56 75 ASN A C 1
ATOM 576 O O . ASN A 1 75 ? 10.503 -2.333 -19.620 1.00 91.56 75 ASN A O 1
ATOM 580 N N . LYS A 1 76 ? 8.786 -2.612 -21.034 1.00 92.75 76 LYS A N 1
ATOM 581 C CA . LYS A 1 76 ? 9.388 -3.748 -21.736 1.00 92.75 76 LYS A CA 1
ATOM 582 C C . LYS A 1 76 ? 10.546 -3.323 -22.636 1.00 92.75 76 LYS A C 1
ATOM 584 O O . LYS A 1 76 ? 10.483 -2.322 -23.352 1.00 92.75 76 LYS A O 1
ATOM 589 N N . SER A 1 77 ? 11.587 -4.150 -22.641 1.00 92.75 77 SER A N 1
ATOM 590 C CA . SER A 1 77 ? 12.720 -4.010 -23.560 1.00 92.75 77 SER A CA 1
ATOM 591 C C . SER A 1 77 ? 12.277 -4.141 -25.016 1.00 92.75 77 SER A C 1
ATOM 593 O O . SER A 1 77 ? 11.332 -4.862 -25.340 1.00 92.75 77 SER A O 1
ATOM 595 N N . ASN A 1 78 ? 12.983 -3.449 -25.900 1.00 90.62 78 ASN A N 1
ATOM 596 C CA . ASN A 1 78 ? 12.782 -3.509 -27.342 1.00 90.62 78 ASN A CA 1
ATOM 597 C C . ASN A 1 78 ? 14.142 -3.601 -28.054 1.00 90.62 78 ASN A C 1
ATOM 599 O O . ASN A 1 78 ? 15.176 -3.776 -27.413 1.00 90.62 78 ASN A O 1
ATOM 603 N N . SER A 1 79 ? 14.151 -3.510 -29.385 1.00 89.62 79 SER A N 1
ATOM 604 C CA . SER A 1 79 ? 15.376 -3.644 -30.183 1.00 89.62 79 SER A CA 1
ATOM 605 C C . SER A 1 79 ? 16.442 -2.568 -29.921 1.00 89.62 79 SER A C 1
ATOM 607 O O . SER A 1 79 ? 17.587 -2.787 -30.295 1.00 89.62 79 SER A O 1
ATOM 609 N N . TRP A 1 80 ? 16.086 -1.443 -29.295 1.00 85.44 80 TRP A N 1
ATOM 610 C CA . TRP A 1 80 ? 16.944 -0.262 -29.104 1.00 85.44 80 TRP A CA 1
ATOM 611 C C . TRP A 1 80 ? 17.288 0.019 -27.638 1.00 85.44 80 TRP A C 1
ATOM 613 O O . TRP A 1 80 ? 18.337 0.592 -27.342 1.00 85.44 80 TRP A O 1
ATOM 623 N N . SER A 1 81 ? 16.410 -0.387 -26.719 1.00 90.12 81 SER A N 1
ATOM 624 C CA . SER A 1 81 ? 16.572 -0.155 -25.284 1.00 90.12 81 SER A CA 1
ATOM 625 C C . SER A 1 81 ? 16.288 -1.420 -24.485 1.00 90.12 81 SER A C 1
ATOM 627 O O . SER A 1 81 ? 15.272 -2.093 -24.675 1.00 90.12 81 SER A O 1
ATOM 629 N N . THR A 1 82 ? 17.185 -1.711 -23.546 1.00 93.50 82 THR A N 1
ATOM 630 C CA . THR A 1 82 ? 16.980 -2.706 -22.492 1.00 93.50 82 THR A CA 1
ATOM 631 C C . THR A 1 82 ? 16.561 -2.000 -21.211 1.00 93.50 82 THR A C 1
ATOM 633 O O . THR A 1 82 ? 17.237 -1.068 -20.777 1.00 93.50 82 THR A O 1
ATOM 636 N N . TYR A 1 83 ? 15.482 -2.471 -20.595 1.00 93.88 83 TYR A N 1
ATOM 637 C CA . TYR A 1 83 ? 14.975 -1.965 -19.324 1.00 93.88 83 TYR A CA 1
ATOM 638 C C . TYR A 1 83 ? 15.078 -3.029 -18.234 1.00 93.88 83 TYR A C 1
ATOM 640 O O . TYR A 1 83 ? 14.702 -4.185 -18.440 1.00 93.88 83 TYR A O 1
ATOM 648 N N . THR A 1 84 ? 15.521 -2.606 -17.053 1.00 95.69 84 THR A N 1
ATOM 649 C CA . THR A 1 84 ? 15.442 -3.385 -15.816 1.00 95.69 84 THR A CA 1
ATOM 650 C C . THR A 1 84 ? 14.489 -2.678 -14.863 1.00 95.69 84 THR A C 1
ATOM 652 O O . THR A 1 84 ? 14.691 -1.515 -14.519 1.00 95.69 84 THR A O 1
ATOM 655 N N . VAL A 1 85 ? 13.453 -3.391 -14.421 1.00 96.31 85 VAL A N 1
ATOM 656 C CA . VAL A 1 85 ? 12.425 -2.882 -13.504 1.00 96.31 85 VAL A CA 1
ATOM 657 C C . VAL A 1 85 ? 12.598 -3.561 -12.153 1.00 96.31 85 VAL A C 1
ATOM 659 O O . VAL A 1 85 ? 12.436 -4.775 -12.047 1.00 96.31 85 VAL A O 1
ATOM 662 N N . THR A 1 86 ? 12.927 -2.784 -11.122 1.00 96.81 86 THR A N 1
ATOM 663 C CA . THR A 1 86 ? 13.195 -3.299 -9.771 1.00 96.81 86 THR A CA 1
ATOM 664 C C . THR A 1 86 ? 12.226 -2.689 -8.768 1.00 96.81 86 THR A C 1
ATOM 666 O O . THR A 1 86 ? 12.256 -1.475 -8.537 1.00 96.81 86 THR A O 1
ATOM 669 N N . ARG A 1 87 ? 11.398 -3.530 -8.138 1.00 96.12 87 ARG A N 1
ATOM 670 C CA . ARG A 1 87 ? 10.528 -3.132 -7.024 1.00 96.12 87 ARG A CA 1
ATOM 671 C C . ARG A 1 87 ? 11.377 -2.536 -5.896 1.00 96.12 87 ARG A C 1
ATOM 673 O O . ARG A 1 87 ? 12.403 -3.109 -5.541 1.00 96.12 87 ARG A O 1
ATOM 680 N N . GLN A 1 88 ? 10.974 -1.380 -5.379 1.00 96.06 88 GLN A N 1
ATOM 681 C CA . GLN A 1 88 ? 11.595 -0.749 -4.216 1.00 96.06 88 GLN A CA 1
ATOM 682 C C . GLN A 1 88 ? 10.714 -1.006 -2.994 1.00 96.06 88 GLN A C 1
ATOM 684 O O . GLN A 1 88 ? 10.755 -2.086 -2.415 1.00 96.06 88 GLN A O 1
ATOM 689 N N . ASP A 1 89 ? 9.859 -0.044 -2.666 1.00 94.56 89 ASP A N 1
ATOM 690 C CA . ASP A 1 89 ? 8.985 -0.076 -1.504 1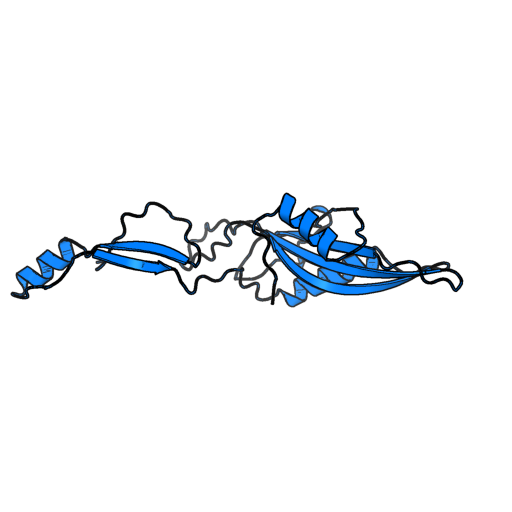.00 94.56 89 ASP A CA 1
ATOM 691 C C . ASP A 1 89 ? 7.518 -0.015 -1.932 1.00 94.56 89 ASP A C 1
ATOM 693 O O . ASP A 1 89 ? 7.174 0.613 -2.937 1.00 94.56 89 ASP A O 1
ATOM 697 N N . SER A 1 90 ? 6.655 -0.669 -1.154 1.00 93.94 90 SER A N 1
ATOM 698 C CA . SER A 1 90 ? 5.202 -0.629 -1.334 1.00 93.94 90 SER A CA 1
ATOM 699 C C . SER A 1 90 ? 4.542 0.114 -0.183 1.00 93.94 90 SER A C 1
ATOM 701 O O . SER A 1 90 ? 5.041 0.127 0.942 1.00 93.94 90 SER A O 1
ATOM 703 N N . TYR A 1 91 ? 3.414 0.738 -0.475 1.00 91.00 91 TYR A N 1
ATOM 704 C CA . TYR A 1 91 ? 2.736 1.674 0.393 1.00 91.00 91 TYR A CA 1
ATOM 705 C C . TYR A 1 91 ? 1.236 1.464 0.342 1.00 91.00 91 TYR A C 1
ATOM 707 O O . TYR A 1 91 ? 0.643 1.181 -0.699 1.00 91.00 91 TYR A O 1
ATOM 715 N N . PHE A 1 92 ? 0.633 1.653 1.500 1.00 87.88 92 PHE A N 1
ATOM 716 C CA . PHE A 1 92 ? -0.790 1.669 1.702 1.00 87.88 92 PHE A CA 1
ATOM 717 C C . PHE A 1 92 ? -1.283 3.117 1.727 1.00 87.88 92 PHE A C 1
ATOM 719 O O . PHE A 1 92 ? -0.734 3.970 2.433 1.00 87.88 92 PHE A O 1
ATOM 726 N N . VAL A 1 93 ? -2.341 3.384 0.965 1.00 83.38 93 VAL A N 1
ATOM 727 C CA . VAL A 1 93 ? -2.990 4.691 0.871 1.00 83.38 93 VAL A CA 1
ATOM 728 C C . VAL A 1 93 ? -4.496 4.509 1.025 1.00 83.38 93 VAL A C 1
ATOM 730 O O . VAL A 1 93 ? -5.137 3.854 0.212 1.00 83.38 93 VAL A O 1
ATOM 733 N N . GLY A 1 94 ? -5.092 5.110 2.049 1.00 68.44 94 GLY A N 1
ATOM 734 C CA . GLY A 1 94 ? -6.538 5.059 2.257 1.00 68.44 94 GLY A CA 1
ATOM 735 C C . GLY A 1 94 ? -6.925 5.408 3.686 1.00 68.44 94 GLY A C 1
ATOM 736 O O . GLY A 1 94 ? -6.124 5.272 4.608 1.00 68.44 94 GLY A O 1
ATOM 737 N N . LYS A 1 95 ? -8.163 5.874 3.869 1.00 53.75 95 LYS A N 1
ATOM 738 C CA . LYS A 1 95 ? -8.762 6.105 5.188 1.00 53.75 95 LYS A CA 1
ATOM 739 C C . LYS A 1 95 ? -9.761 4.986 5.463 1.00 53.75 95 LYS A C 1
ATOM 741 O O . LYS A 1 95 ? -10.712 4.838 4.709 1.00 53.75 95 LYS A O 1
ATOM 746 N N . SER A 1 96 ? -9.557 4.263 6.563 1.00 49.38 96 SER A N 1
ATOM 747 C CA . SER A 1 96 ? -10.470 3.243 7.098 1.00 49.38 96 SER A CA 1
ATOM 748 C C . SER A 1 96 ? -10.654 2.007 6.221 1.00 49.38 96 SER A C 1
ATOM 750 O O . SER A 1 96 ? -11.618 1.903 5.473 1.00 49.38 96 SER A O 1
ATOM 752 N N . ILE A 1 97 ? -9.813 0.995 6.429 1.00 50.78 97 ILE A N 1
ATOM 753 C CA . ILE A 1 97 ? -10.251 -0.381 6.183 1.00 50.78 97 ILE A CA 1
ATOM 754 C C . ILE A 1 97 ? -10.897 -0.852 7.471 1.00 50.78 97 ILE A C 1
ATOM 756 O O . ILE A 1 97 ? -10.233 -1.333 8.386 1.00 50.78 97 ILE A O 1
ATOM 760 N N . THR A 1 98 ? -12.203 -0.638 7.567 1.00 45.09 98 THR A N 1
ATOM 761 C CA . THR A 1 98 ? -13.006 -1.307 8.579 1.00 45.09 98 THR A CA 1
ATOM 762 C C . THR A 1 98 ? -13.057 -2.778 8.195 1.00 45.09 98 THR A C 1
ATOM 764 O O . THR A 1 98 ? -13.775 -3.171 7.284 1.00 45.09 98 THR A O 1
ATOM 767 N N . ASN A 1 99 ? -12.239 -3.595 8.854 1.00 42.88 99 ASN A N 1
ATOM 768 C CA . ASN A 1 99 ? -12.585 -4.994 9.042 1.00 42.88 99 ASN A CA 1
ATOM 769 C C . ASN A 1 99 ? -13.580 -4.986 10.204 1.00 42.88 99 ASN A C 1
ATOM 771 O O . ASN A 1 99 ? -13.154 -4.998 11.363 1.00 42.88 99 ASN A O 1
ATOM 775 N N . SER A 1 100 ? -14.878 -4.802 9.929 1.00 39.53 100 SER A N 1
ATOM 776 C CA . SER A 1 100 ? -15.859 -4.952 10.996 1.00 39.53 100 SER A CA 1
ATOM 777 C C . SER A 1 100 ? -15.789 -6.402 11.462 1.00 39.53 100 SER A C 1
ATOM 779 O O . SER A 1 100 ? -16.237 -7.330 10.798 1.00 39.53 100 SER A O 1
ATOM 781 N N . TRP A 1 101 ? -15.212 -6.594 12.648 1.00 38.41 101 TRP A N 1
ATOM 782 C CA . TRP A 1 101 ? -15.182 -7.866 13.371 1.00 38.41 101 TRP A CA 1
ATOM 783 C C . TRP A 1 101 ? -16.602 -8.361 13.728 1.00 38.41 101 TRP A C 1
ATOM 785 O O . TRP A 1 101 ? -16.783 -9.471 14.229 1.00 38.41 101 TRP A O 1
ATOM 795 N N . PHE A 1 102 ? -17.628 -7.552 13.460 1.00 34.53 102 PHE A N 1
ATOM 796 C CA . PHE A 1 102 ? -19.026 -7.937 13.513 1.00 34.53 102 PHE A CA 1
ATOM 797 C C . PHE A 1 102 ? -19.502 -8.188 12.088 1.00 34.53 102 PHE A C 1
ATOM 799 O O . PHE A 1 102 ? -19.604 -7.257 11.295 1.00 34.53 102 PHE A O 1
ATOM 806 N N . GLY A 1 103 ? -19.755 -9.464 11.783 1.00 36.50 103 GLY A N 1
ATOM 807 C CA . GLY A 1 103 ? -20.233 -9.950 10.493 1.00 36.50 103 GLY A CA 1
ATOM 808 C C . GLY A 1 103 ? -21.614 -9.417 10.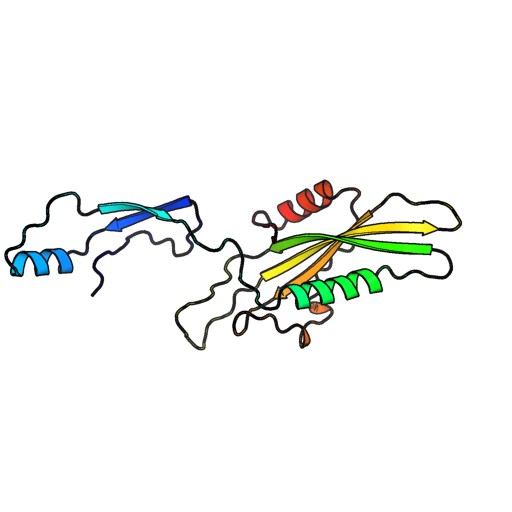131 1.00 36.50 103 GLY A C 1
ATOM 809 O O . GLY A 1 103 ? -22.591 -10.163 10.148 1.00 36.50 103 GLY A O 1
ATOM 810 N N . ASP A 1 104 ? -21.682 -8.136 9.791 1.00 37.53 104 ASP A N 1
ATOM 811 C CA . ASP A 1 104 ? -22.836 -7.541 9.154 1.00 37.53 104 ASP A CA 1
ATOM 812 C C . ASP A 1 104 ? -22.639 -7.604 7.639 1.00 37.53 104 ASP A C 1
ATOM 814 O O . ASP A 1 104 ? -21.652 -7.131 7.076 1.00 37.53 104 ASP A O 1
ATOM 818 N N . SER A 1 105 ? -23.583 -8.247 6.961 1.00 40.59 105 SER A N 1
ATOM 819 C CA . SER A 1 105 ? -23.550 -8.525 5.517 1.00 40.59 105 SER A CA 1
ATOM 820 C C . SER A 1 105 ? -23.621 -7.277 4.619 1.00 40.59 105 SER A C 1
ATOM 822 O O . SER A 1 105 ? -23.677 -7.402 3.396 1.00 40.59 105 SER A O 1
ATOM 824 N N . SER A 1 106 ? -23.625 -6.084 5.215 1.00 42.88 106 SER A N 1
ATOM 825 C CA . SER A 1 106 ? -23.675 -4.783 4.550 1.00 42.88 106 SER A CA 1
ATOM 826 C C . SER A 1 106 ? -22.375 -3.982 4.654 1.00 42.88 106 SER A C 1
ATOM 828 O O . SER A 1 106 ? -22.384 -2.801 4.308 1.00 42.88 106 SER A O 1
ATOM 830 N N . ASP A 1 107 ? -21.285 -4.575 5.154 1.00 43.44 107 ASP A N 1
ATOM 831 C CA . ASP A 1 107 ? -20.014 -3.876 5.352 1.00 43.44 107 ASP A CA 1
ATOM 832 C C . ASP A 1 107 ? -19.487 -3.352 4.005 1.00 43.44 107 ASP A C 1
ATOM 834 O O . ASP A 1 107 ? -19.009 -4.098 3.144 1.00 43.44 107 ASP A O 1
ATOM 838 N N . SER A 1 108 ? -19.622 -2.043 3.783 1.00 45.31 108 SER A N 1
ATOM 839 C CA . SER A 1 108 ? -18.991 -1.368 2.659 1.00 45.31 108 SER A CA 1
ATOM 840 C C . SER A 1 108 ? -17.496 -1.369 2.938 1.00 45.31 108 SER A C 1
ATOM 842 O O . SER A 1 108 ? -16.996 -0.483 3.632 1.00 45.31 108 SER A O 1
ATOM 844 N N . ALA A 1 109 ? -16.798 -2.398 2.457 1.00 52.81 109 ALA A N 1
ATOM 845 C CA . ALA A 1 109 ? -15.351 -2.479 2.540 1.00 52.81 109 ALA A CA 1
ATOM 846 C C . ALA A 1 109 ? -14.757 -1.130 2.120 1.00 52.81 109 ALA A C 1
ATOM 848 O O . ALA A 1 109 ? -15.025 -0.639 1.020 1.00 52.81 109 ALA A O 1
ATOM 849 N N . GLY A 1 110 ? -14.010 -0.502 3.029 1.00 59.62 110 GLY A N 1
ATOM 850 C CA . GLY A 1 110 ? -13.410 0.798 2.764 1.00 59.62 110 GLY A CA 1
ATOM 851 C C . GLY A 1 110 ? -12.526 0.735 1.524 1.00 59.62 110 GLY A C 1
ATOM 852 O O . GLY A 1 110 ? -11.777 -0.227 1.344 1.00 59.62 110 GLY A O 1
ATOM 853 N N . GLN A 1 111 ? -12.637 1.747 0.661 1.00 75.06 111 GLN A N 1
ATOM 854 C CA . GLN A 1 111 ? -11.802 1.845 -0.529 1.00 75.06 111 GLN A CA 1
ATOM 855 C C . GLN A 1 111 ? -10.383 2.259 -0.142 1.00 75.06 111 GLN A C 1
ATOM 857 O O . GLN A 1 111 ? -10.178 3.218 0.605 1.00 75.06 111 GLN A O 1
ATOM 862 N N . PHE A 1 112 ? -9.398 1.555 -0.683 1.00 82.38 112 PHE A N 1
ATOM 863 C CA . PHE A 1 112 ? -7.988 1.848 -0.463 1.00 82.38 112 PHE A CA 1
ATOM 864 C C . PHE A 1 112 ? -7.174 1.685 -1.740 1.00 82.38 112 PHE A C 1
ATOM 866 O O . PHE A 1 112 ? -7.674 1.273 -2.783 1.00 82.38 112 PHE A O 1
ATOM 873 N N . SER A 1 113 ? -5.899 2.031 -1.655 1.00 87.81 113 SER A N 1
ATOM 874 C CA . SER A 1 113 ? -4.929 1.860 -2.722 1.00 87.81 113 SER A CA 1
ATOM 875 C C . SER A 1 113 ? -3.667 1.206 -2.177 1.00 87.81 113 SER A C 1
ATOM 877 O O . SER A 1 113 ? -3.259 1.452 -1.039 1.00 87.81 113 SER A O 1
ATOM 879 N N . VAL A 1 114 ? -3.046 0.381 -3.011 1.00 91.31 114 VAL A N 1
ATOM 880 C CA . VAL A 1 114 ? -1.704 -0.156 -2.783 1.00 91.31 114 VAL A CA 1
ATOM 881 C C . VAL A 1 114 ? -0.835 0.365 -3.908 1.00 91.31 114 VAL A C 1
ATOM 883 O O . VAL A 1 114 ? -1.101 0.087 -5.077 1.00 91.31 114 VAL A O 1
ATOM 886 N N . LEU A 1 115 ? 0.165 1.159 -3.542 1.00 92.56 115 LEU A N 1
ATOM 887 C CA . LEU A 1 115 ? 1.088 1.814 -4.459 1.00 92.56 115 LEU A CA 1
ATOM 888 C C . LEU A 1 115 ? 2.487 1.257 -4.238 1.00 92.56 115 LEU A C 1
ATOM 890 O O . LEU A 1 115 ? 2.909 1.057 -3.106 1.00 92.56 115 LEU A O 1
ATOM 894 N N . THR A 1 116 ? 3.238 1.054 -5.304 1.00 95.00 116 THR A N 1
ATOM 895 C CA . THR A 1 116 ? 4.579 0.487 -5.261 1.00 95.00 116 THR A CA 1
ATOM 896 C C . THR A 1 116 ? 5.508 1.324 -6.119 1.00 95.00 116 THR A C 1
ATOM 898 O O . THR A 1 116 ? 5.217 1.644 -7.273 1.00 95.00 116 THR A O 1
ATOM 901 N N . ILE A 1 117 ? 6.645 1.687 -5.537 1.00 95.62 117 ILE A N 1
ATOM 902 C CA . ILE A 1 117 ? 7.696 2.440 -6.208 1.00 95.62 117 ILE A CA 1
ATOM 903 C C . ILE A 1 117 ? 8.603 1.451 -6.935 1.00 95.62 117 ILE A C 1
ATOM 905 O O . ILE A 1 117 ? 9.075 0.474 -6.351 1.00 95.62 117 ILE A O 1
ATOM 909 N N . TYR A 1 118 ? 8.892 1.733 -8.199 1.00 96.25 118 TYR A N 1
ATOM 910 C CA . TYR A 1 118 ? 9.801 0.951 -9.026 1.00 96.25 118 TYR A CA 1
ATOM 911 C C . TYR A 1 118 ? 10.951 1.816 -9.509 1.00 96.25 118 TYR A C 1
ATOM 913 O O . TYR A 1 118 ? 10.747 2.936 -9.975 1.00 96.25 118 TYR A O 1
ATOM 921 N N . LYS A 1 119 ? 12.158 1.257 -9.444 1.00 97.25 119 LYS A N 1
ATOM 922 C CA . LYS A 1 119 ? 13.341 1.790 -10.111 1.00 97.25 119 LYS A CA 1
ATOM 923 C C . LYS A 1 119 ? 13.405 1.216 -11.524 1.00 97.25 119 LYS A C 1
ATOM 925 O O . LYS A 1 119 ? 13.359 -0.002 -11.695 1.00 97.25 119 LYS A O 1
ATOM 930 N N . ILE A 1 120 ? 13.515 2.096 -12.509 1.00 95.81 120 ILE A N 1
ATOM 931 C CA . ILE A 1 120 ? 13.606 1.786 -13.932 1.00 95.81 120 ILE A CA 1
ATOM 932 C C . ILE A 1 120 ? 15.000 2.188 -14.405 1.00 95.81 120 ILE A C 1
ATOM 934 O O . ILE A 1 120 ? 15.326 3.375 -14.464 1.00 95.81 120 ILE A O 1
ATOM 938 N N . ASP A 1 121 ? 15.820 1.193 -14.723 1.00 95.12 121 ASP A N 1
ATOM 939 C CA . ASP A 1 121 ? 17.133 1.387 -15.330 1.00 95.12 121 ASP A CA 1
ATOM 940 C C . ASP A 1 121 ? 17.029 1.129 -16.835 1.00 95.12 121 ASP A C 1
ATOM 942 O O . ASP A 1 121 ? 16.543 0.076 -17.247 1.00 95.12 121 ASP A O 1
ATOM 946 N N . GLU A 1 122 ? 17.485 2.077 -17.652 1.00 93.25 122 GLU A N 1
ATOM 947 C CA . GLU A 1 122 ? 17.489 1.969 -19.112 1.00 93.25 122 GLU A CA 1
ATOM 948 C C . GLU A 1 122 ? 18.922 1.927 -19.648 1.00 93.25 122 GLU A C 1
ATOM 950 O O . GLU A 1 122 ? 19.797 2.691 -19.234 1.00 93.25 122 GLU A O 1
ATOM 955 N N . LYS A 1 123 ? 19.151 1.042 -20.617 1.00 91.88 123 LYS A N 1
ATOM 956 C CA . LYS A 1 123 ? 20.382 0.980 -21.398 1.00 91.88 123 LYS A CA 1
ATOM 957 C C . LYS A 1 123 ? 20.038 0.995 -22.882 1.00 91.88 123 LYS A C 1
ATOM 959 O O . LYS A 1 123 ? 19.412 0.054 -23.366 1.00 91.88 123 LYS A O 1
ATOM 964 N N . SER A 1 124 ? 20.499 2.016 -23.597 1.00 86.69 124 SER A N 1
ATOM 965 C CA . SER A 1 124 ? 20.352 2.140 -25.053 1.00 86.69 124 SER A CA 1
ATOM 966 C C . SER A 1 124 ? 21.731 2.201 -25.706 1.00 86.69 124 SER A C 1
ATOM 968 O O . SER A 1 124 ? 22.610 2.879 -25.178 1.00 86.69 124 SER A O 1
ATOM 970 N N . ASP A 1 125 ? 21.956 1.438 -26.784 1.00 74.25 125 ASP A N 1
ATOM 971 C CA . ASP A 1 125 ? 23.158 1.464 -27.644 1.00 74.25 125 ASP A CA 1
ATOM 972 C C . ASP A 1 125 ? 24.500 1.735 -26.914 1.00 74.25 125 ASP A C 1
ATOM 974 O O . ASP A 1 125 ? 25.328 2.537 -27.341 1.00 74.25 125 ASP A O 1
ATOM 978 N N . ASN A 1 126 ? 24.732 1.033 -25.794 1.00 70.31 126 ASN A N 1
ATOM 979 C CA . ASN A 1 126 ? 25.915 1.093 -24.907 1.00 70.31 126 ASN A CA 1
ATOM 980 C C . ASN A 1 126 ? 26.026 2.256 -23.907 1.00 70.31 126 ASN A C 1
ATOM 982 O O . ASN A 1 126 ? 27.020 2.322 -23.181 1.00 70.31 126 ASN A O 1
ATOM 986 N N . LYS A 1 127 ? 25.012 3.108 -23.773 1.00 82.19 127 LYS A N 1
ATOM 987 C CA . LYS A 1 127 ? 24.933 4.131 -22.726 1.00 82.19 127 LYS A CA 1
ATOM 988 C C . LYS A 1 127 ? 23.899 3.737 -21.672 1.00 82.19 127 LYS A C 1
ATOM 990 O O . LYS A 1 127 ? 22.782 3.340 -21.994 1.00 82.19 127 LYS A O 1
ATOM 995 N N . ALA A 1 128 ? 24.300 3.812 -20.405 1.00 86.75 128 ALA A N 1
ATOM 996 C CA . ALA A 1 128 ? 23.367 3.720 -19.290 1.00 86.75 128 ALA A CA 1
ATOM 997 C C . ALA A 1 128 ? 22.723 5.094 -19.093 1.00 86.75 128 ALA A C 1
ATOM 999 O O . ALA A 1 128 ? 23.432 6.090 -18.915 1.00 86.75 128 ALA A O 1
ATOM 1000 N N . GLU A 1 129 ? 21.399 5.144 -19.149 1.00 88.81 129 GLU A N 1
ATOM 1001 C CA . GLU A 1 129 ? 20.654 6.345 -18.797 1.00 88.81 129 GLU A CA 1
ATOM 1002 C C . GLU A 1 129 ? 20.493 6.433 -17.272 1.00 88.81 129 GLU A C 1
ATOM 1004 O O . GLU A 1 129 ? 20.536 5.409 -16.580 1.00 88.81 129 GLU A O 1
ATOM 1009 N N . PRO A 1 130 ? 20.324 7.646 -16.714 1.00 91.69 130 PRO A N 1
ATOM 1010 C CA . PRO A 1 130 ? 20.030 7.804 -15.299 1.00 91.69 130 PRO A CA 1
ATOM 1011 C C . PRO A 1 130 ? 18.778 7.020 -14.906 1.00 91.69 130 PRO A C 1
ATOM 1013 O O . PRO A 1 130 ? 17.763 7.056 -15.607 1.00 91.69 130 PRO A O 1
ATOM 1016 N N . SER A 1 131 ? 18.847 6.343 -13.761 1.00 94.50 131 SER A N 1
ATOM 1017 C CA . SER A 1 131 ? 17.709 5.631 -13.191 1.00 94.50 131 SER A CA 1
ATOM 1018 C C . SER A 1 131 ? 16.526 6.571 -12.981 1.00 94.50 131 SER A C 1
ATOM 1020 O O . SER A 1 131 ? 16.685 7.666 -12.442 1.00 94.50 131 SER A O 1
ATOM 1022 N N . LYS A 1 132 ? 15.330 6.108 -13.339 1.00 95.25 132 LYS A N 1
ATOM 1023 C CA . LYS A 1 132 ? 14.071 6.812 -13.081 1.00 95.25 132 LYS A CA 1
ATOM 1024 C C . LYS A 1 132 ? 13.233 6.026 -12.093 1.00 95.25 132 LYS A C 1
ATOM 1026 O O . LYS A 1 132 ? 13.308 4.802 -12.047 1.00 95.25 132 LYS A O 1
ATOM 1031 N N . TYR A 1 133 ? 12.398 6.721 -11.341 1.00 95.81 133 TYR A N 1
ATOM 1032 C CA . TYR A 1 133 ? 11.467 6.110 -10.405 1.00 95.81 133 TYR A CA 1
ATOM 1033 C C . TYR A 1 133 ? 10.044 6.361 -10.877 1.00 95.81 133 TYR A C 1
ATOM 1035 O O . TYR A 1 133 ? 9.713 7.466 -11.301 1.00 95.81 133 TYR A O 1
ATOM 1043 N N . LYS A 1 134 ? 9.214 5.324 -10.847 1.00 94.56 134 LYS A N 1
ATOM 1044 C CA . LYS A 1 134 ? 7.804 5.385 -11.241 1.00 94.56 134 LYS A CA 1
ATOM 1045 C C . LYS A 1 134 ? 6.952 4.691 -10.191 1.00 94.56 134 LYS A C 1
ATOM 1047 O O . LYS A 1 134 ? 7.417 3.752 -9.542 1.00 94.56 134 LYS A O 1
ATOM 1052 N N . VAL A 1 135 ? 5.710 5.135 -10.054 1.00 93.75 135 VAL A N 1
ATOM 1053 C CA . VAL A 1 135 ? 4.735 4.534 -9.143 1.00 93.75 135 VAL A CA 1
ATOM 1054 C C . VAL A 1 135 ? 3.751 3.713 -9.960 1.00 93.75 135 VAL A C 1
ATOM 1056 O O . VAL A 1 135 ? 3.148 4.218 -10.899 1.00 93.75 135 VAL A O 1
ATOM 1059 N N . TYR A 1 136 ? 3.588 2.449 -9.589 1.00 93.81 136 TYR A N 1
ATOM 1060 C CA . TYR A 1 136 ? 2.533 1.581 -10.110 1.00 93.81 136 TYR A CA 1
ATOM 1061 C C . TYR A 1 136 ? 1.715 1.061 -8.945 1.00 93.81 136 TYR A C 1
ATOM 1063 O O . TYR A 1 136 ? 2.202 0.979 -7.824 1.00 93.81 136 TYR A O 1
ATOM 1071 N N . GLY A 1 137 ? 0.476 0.677 -9.196 1.00 92.88 137 GLY A N 1
ATOM 1072 C CA . GLY A 1 137 ? -0.373 0.141 -8.150 1.00 92.88 137 GLY A CA 1
ATOM 1073 C C . GLY A 1 137 ? -1.821 0.120 -8.569 1.00 92.88 137 GLY A C 1
ATOM 1074 O O . GLY A 1 137 ? -2.147 0.325 -9.741 1.00 92.88 137 GLY A O 1
ATOM 1075 N N . TYR A 1 138 ? -2.680 -0.083 -7.583 1.00 91.50 138 TYR A N 1
ATOM 1076 C CA . TYR A 1 138 ? -4.116 -0.104 -7.780 1.00 91.50 138 TYR A CA 1
ATOM 1077 C C . TYR A 1 138 ? -4.818 0.771 -6.752 1.00 91.50 138 TYR A C 1
ATOM 1079 O O . TYR A 1 138 ? -4.421 0.792 -5.586 1.00 91.50 138 TYR A O 1
ATOM 1087 N N . SER A 1 139 ? -5.861 1.473 -7.188 1.00 87.69 139 SER A N 1
ATOM 1088 C CA . SER A 1 139 ? -6.733 2.308 -6.366 1.00 87.69 139 SER A CA 1
ATOM 1089 C C . SER A 1 139 ? -8.176 1.801 -6.378 1.00 87.69 139 SER A C 1
ATOM 1091 O O . SER A 1 139 ? -8.563 0.965 -7.198 1.00 87.69 139 SER A O 1
ATOM 1093 N N . GLY A 1 140 ? -8.977 2.276 -5.419 1.00 81.00 140 GLY A N 1
ATOM 1094 C CA . GLY A 1 140 ? -10.377 1.860 -5.277 1.00 81.00 140 GLY A CA 1
ATOM 1095 C C . GLY A 1 140 ? -10.546 0.391 -4.875 1.00 81.00 140 GLY A C 1
ATOM 1096 O O . GLY A 1 140 ? -11.589 -0.203 -5.134 1.00 81.00 140 GLY A O 1
ATOM 1097 N N . LEU A 1 141 ? -9.520 -0.204 -4.266 1.00 86.00 141 LEU A N 1
ATOM 1098 C CA . LEU A 1 141 ? -9.514 -1.586 -3.808 1.00 86.00 141 LEU A CA 1
ATOM 1099 C C . LEU A 1 141 ? -10.461 -1.770 -2.628 1.00 86.00 141 LEU A C 1
ATOM 1101 O O . LEU A 1 141 ? -10.561 -0.907 -1.761 1.00 86.00 141 LEU A O 1
ATOM 1105 N N . THR A 1 142 ? -11.088 -2.937 -2.558 1.00 83.25 142 THR A N 1
ATOM 1106 C CA . THR A 1 142 ? -11.956 -3.352 -1.454 1.00 83.25 142 THR A CA 1
ATOM 1107 C C . THR A 1 142 ? -11.571 -4.748 -0.989 1.00 83.25 142 THR A C 1
ATOM 1109 O O . THR A 1 142 ? -11.098 -5.558 -1.789 1.00 83.25 142 THR A O 1
ATOM 1112 N N . LEU A 1 143 ? -11.813 -5.056 0.285 1.00 80.69 143 LEU A N 1
ATOM 1113 C CA . LEU A 1 143 ? -11.628 -6.403 0.817 1.00 80.69 143 LEU A CA 1
ATOM 1114 C C . LEU A 1 143 ? -12.927 -7.200 0.802 1.00 80.69 143 LEU A C 1
ATOM 1116 O O . LEU A 1 143 ? -13.976 -6.721 1.217 1.00 80.69 143 LEU A O 1
ATOM 1120 N N . LYS A 1 144 ? -12.817 -8.464 0.404 1.00 81.19 144 LYS A N 1
ATOM 1121 C CA . LYS A 1 144 ? -13.829 -9.493 0.617 1.00 81.19 144 LYS A CA 1
ATOM 1122 C C . LYS A 1 144 ? -13.151 -10.676 1.292 1.00 81.19 144 LYS A C 1
ATOM 1124 O O . LYS A 1 144 ? -12.268 -11.288 0.697 1.00 81.19 144 LYS A O 1
ATOM 1129 N N . ASN A 1 145 ? -13.548 -10.988 2.525 1.00 80.00 145 ASN A N 1
ATOM 1130 C CA . ASN A 1 145 ? -12.910 -12.026 3.346 1.00 80.00 145 ASN A CA 1
ATOM 1131 C C . ASN A 1 145 ? -11.379 -11.839 3.428 1.00 80.00 145 ASN A C 1
ATOM 1133 O O . ASN A 1 145 ? -10.622 -12.750 3.094 1.00 80.00 145 ASN A O 1
ATOM 1137 N N . ASP A 1 146 ? -10.933 -10.627 3.780 1.00 80.94 146 ASP A N 1
ATOM 1138 C CA . ASP A 1 146 ? -9.515 -10.236 3.873 1.00 80.94 146 ASP A CA 1
ATOM 1139 C C . ASP A 1 146 ? -8.701 -10.395 2.572 1.00 80.94 146 ASP A C 1
ATOM 1141 O O . ASP A 1 146 ? -7.469 -10.474 2.602 1.00 80.94 146 ASP A O 1
ATOM 1145 N N . LYS A 1 147 ? -9.364 -10.458 1.411 1.00 87.19 147 LYS A N 1
ATOM 1146 C CA . LYS A 1 147 ? -8.723 -10.567 0.093 1.00 87.19 147 LYS A CA 1
ATOM 1147 C C . LYS A 1 147 ? -9.165 -9.470 -0.855 1.00 87.19 147 LYS A C 1
ATOM 1149 O O . LYS A 1 147 ? -10.328 -9.075 -0.856 1.00 87.19 147 LYS A O 1
ATOM 1154 N N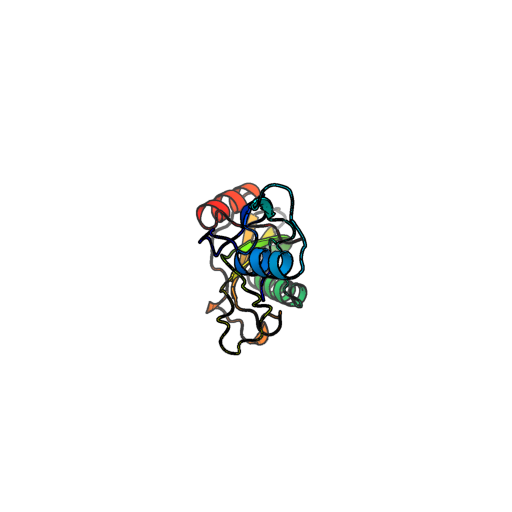 . VAL A 1 148 ? -8.242 -9.046 -1.710 1.00 89.12 148 VAL A N 1
ATOM 1155 C CA . VAL A 1 148 ? -8.555 -8.261 -2.908 1.00 89.12 148 VAL A CA 1
ATOM 1156 C C . VAL A 1 148 ? -8.926 -9.219 -4.034 1.00 89.12 148 VAL A C 1
ATOM 1158 O O . VAL A 1 148 ? -8.226 -10.208 -4.261 1.00 89.12 148 VAL A O 1
ATOM 1161 N N . ASP A 1 149 ? -10.001 -8.929 -4.764 1.00 89.44 149 ASP A N 1
ATOM 1162 C CA . ASP A 1 149 ? -10.337 -9.665 -5.984 1.00 89.44 149 ASP A CA 1
ATOM 1163 C C . ASP A 1 149 ? -9.454 -9.197 -7.148 1.00 89.44 149 ASP A C 1
ATOM 1165 O O . ASP A 1 149 ? -9.838 -8.357 -7.962 1.00 89.44 149 ASP A O 1
ATOM 1169 N N . ILE A 1 150 ? -8.241 -9.747 -7.213 1.00 91.00 150 ILE A N 1
ATOM 1170 C CA . ILE A 1 150 ? -7.238 -9.412 -8.233 1.00 91.00 150 ILE A CA 1
ATOM 1171 C C . ILE A 1 150 ? -7.759 -9.713 -9.645 1.00 91.00 150 ILE A C 1
ATOM 1173 O O . ILE A 1 150 ? -7.431 -8.995 -10.584 1.00 91.00 150 ILE A O 1
ATOM 1177 N N . SER A 1 151 ? -8.608 -10.736 -9.796 1.00 88.88 151 SER A N 1
ATOM 1178 C CA . SER A 1 151 ? -9.151 -11.140 -11.098 1.00 88.88 151 SER A CA 1
ATOM 1179 C C . SER A 1 151 ? -10.105 -10.108 -11.703 1.00 88.88 151 SER A C 1
ATOM 1181 O O . SER A 1 151 ? -10.282 -10.070 -12.919 1.00 88.88 151 SER A O 1
ATOM 1183 N N . SER A 1 152 ? -10.685 -9.255 -10.857 1.00 87.06 152 SER A N 1
ATOM 1184 C CA . SER A 1 152 ? -11.553 -8.153 -11.270 1.00 87.06 152 SER A CA 1
ATOM 1185 C C . SER A 1 152 ? -10.794 -6.871 -11.626 1.00 87.06 152 SER A C 1
ATOM 1187 O O . SER A 1 152 ? -11.394 -5.946 -12.176 1.00 87.06 152 SER A O 1
ATOM 1189 N N . LEU A 1 153 ? -9.489 -6.795 -11.324 1.00 88.31 153 LEU A N 1
ATOM 1190 C CA . LEU A 1 153 ? -8.705 -5.585 -11.549 1.00 88.31 153 LEU A CA 1
ATOM 1191 C C . LEU A 1 153 ? -8.510 -5.332 -13.042 1.00 88.31 153 LEU A C 1
ATOM 1193 O O . LEU A 1 153 ? -8.044 -6.186 -13.796 1.00 88.31 153 LEU A O 1
ATOM 1197 N N . SER A 1 154 ? -8.818 -4.108 -13.449 1.00 83.25 154 SER A N 1
ATOM 1198 C CA . SER A 1 154 ? -8.709 -3.645 -14.828 1.00 83.25 154 SER A CA 1
ATOM 1199 C C . SER A 1 154 ? -7.823 -2.401 -14.925 1.00 83.25 154 SER A C 1
ATOM 1201 O O . SER A 1 154 ? -7.269 -1.927 -13.930 1.00 83.25 154 SER A O 1
ATOM 1203 N N . SER A 1 155 ? -7.683 -1.855 -16.136 1.00 79.62 155 SER A N 1
ATOM 1204 C CA . SER A 1 155 ? -6.998 -0.576 -16.355 1.00 79.62 155 SER A CA 1
ATOM 1205 C C . SER A 1 155 ? -7.609 0.569 -15.546 1.00 79.62 155 SER A C 1
ATOM 1207 O O . SER A 1 155 ? -6.865 1.445 -15.123 1.00 79.62 155 SER A O 1
ATOM 1209 N N . ASP A 1 156 ? -8.914 0.530 -15.268 1.00 76.31 156 ASP A N 1
ATOM 1210 C CA . ASP A 1 156 ? -9.610 1.574 -14.503 1.00 76.31 156 ASP A CA 1
ATOM 1211 C C . ASP A 1 156 ? -9.186 1.594 -13.030 1.00 76.31 156 ASP A C 1
ATOM 1213 O O . ASP A 1 156 ? -9.280 2.619 -12.360 1.00 76.31 156 ASP A O 1
ATOM 1217 N N . ASN A 1 157 ? -8.693 0.462 -12.521 1.00 81.44 157 ASN A N 1
ATOM 1218 C CA . ASN A 1 157 ? -8.180 0.356 -11.161 1.00 81.44 157 ASN A CA 1
ATOM 1219 C C . ASN A 1 157 ? -6.706 0.741 -11.065 1.00 81.44 157 ASN A C 1
ATOM 1221 O O . ASN A 1 157 ? -6.200 0.870 -9.954 1.00 81.44 157 ASN A O 1
ATOM 1225 N N . LYS A 1 158 ? -5.986 0.854 -12.188 1.00 83.25 158 LYS A N 1
ATOM 1226 C CA . LYS A 1 158 ? -4.555 1.155 -12.156 1.00 83.25 158 LYS A CA 1
ATOM 1227 C C . LYS A 1 158 ? -4.352 2.569 -11.632 1.00 83.25 158 LYS A C 1
ATOM 1229 O O . LYS A 1 158 ? -4.961 3.523 -12.112 1.00 83.25 158 LYS A O 1
ATOM 1234 N N . TYR A 1 159 ? -3.437 2.707 -10.683 1.00 80.56 159 TYR A N 1
ATOM 1235 C CA . TYR A 1 159 ? -2.938 4.018 -10.311 1.00 80.56 159 TYR A CA 1
ATOM 1236 C C . TYR A 1 159 ? -2.228 4.629 -11.521 1.00 80.56 159 TYR A C 1
ATOM 1238 O O . TYR A 1 159 ? -1.255 4.072 -12.028 1.00 80.56 159 TYR A O 1
ATOM 1246 N N . SER A 1 160 ? -2.752 5.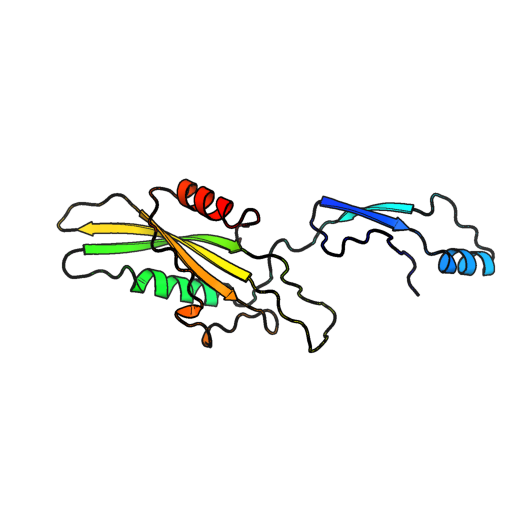752 -12.001 1.00 62.97 160 SER A N 1
ATOM 1247 C CA . SER A 1 160 ? -2.243 6.445 -13.176 1.00 62.97 160 SER A CA 1
ATOM 1248 C C . SER A 1 160 ? -1.578 7.741 -12.745 1.00 62.97 160 SER A C 1
ATOM 1250 O O . SER A 1 160 ? -2.213 8.794 -12.727 1.00 62.97 160 SER A O 1
ATOM 1252 N N . ASP A 1 161 ? -0.284 7.663 -12.465 1.00 64.00 161 ASP A N 1
ATOM 1253 C CA . ASP A 1 161 ? 0.585 8.828 -12.514 1.00 64.00 161 ASP A CA 1
ATOM 1254 C C . ASP A 1 161 ? 1.665 8.557 -13.564 1.00 64.00 161 ASP A C 1
ATOM 1256 O O . ASP A 1 161 ? 2.584 7.765 -13.360 1.00 64.00 161 ASP A O 1
ATOM 1260 N N . TYR A 1 162 ? 1.517 9.159 -14.748 1.00 63.50 162 TYR A N 1
ATOM 1261 C CA . TYR A 1 162 ? 2.477 9.011 -15.852 1.00 63.50 162 TYR A CA 1
ATOM 1262 C C . TYR A 1 162 ? 3.816 9.714 -15.563 1.00 63.50 162 TYR A C 1
ATOM 1264 O O . TYR A 1 162 ? 4.697 9.756 -16.427 1.00 63.50 162 TYR A O 1
ATOM 1272 N N . GLN A 1 163 ? 3.972 10.289 -14.369 1.00 83.31 163 GLN A N 1
ATOM 1273 C CA . GLN A 1 163 ? 5.186 10.952 -13.939 1.00 83.31 163 GLN A CA 1
ATOM 1274 C C . GLN A 1 163 ? 6.329 9.965 -13.690 1.00 83.31 163 GLN A C 1
ATOM 1276 O O . GLN A 1 163 ? 6.166 8.818 -13.269 1.00 83.31 163 GLN A O 1
ATOM 1281 N N . SER A 1 164 ? 7.535 10.451 -13.968 1.00 90.50 164 SER A N 1
ATOM 1282 C CA . SER A 1 164 ? 8.781 9.799 -13.592 1.00 90.50 164 SER A CA 1
ATOM 1283 C C . SER A 1 164 ? 9.600 10.751 -12.739 1.00 90.50 164 SER A C 1
ATOM 1285 O O . SER A 1 164 ? 9.740 11.920 -13.095 1.00 90.50 164 SER A O 1
ATOM 1287 N N . PHE A 1 165 ? 10.186 10.223 -11.676 1.00 94.75 165 PHE A N 1
ATOM 1288 C CA . PHE A 1 165 ? 10.934 10.964 -10.668 1.00 94.75 165 PHE A CA 1
ATOM 1289 C C . PHE A 1 165 ? 12.418 10.588 -10.711 1.00 94.75 165 PHE A C 1
ATOM 1291 O O . PHE A 1 165 ? 12.781 9.518 -11.211 1.00 94.75 165 PHE A O 1
ATOM 1298 N N . ASN A 1 166 ? 13.284 11.437 -10.157 1.00 95.75 166 ASN A N 1
ATOM 1299 C CA . ASN A 1 166 ? 14.732 11.196 -10.136 1.00 95.75 166 ASN A CA 1
ATOM 1300 C C . ASN A 1 166 ? 15.199 10.471 -8.868 1.00 95.75 166 ASN A C 1
ATOM 1302 O O . ASN A 1 166 ? 16.323 9.970 -8.813 1.00 95.75 166 ASN A O 1
ATOM 1306 N N . SER A 1 167 ? 14.355 10.396 -7.836 1.00 95.56 167 SER A N 1
ATOM 1307 C CA . SER A 1 167 ? 14.667 9.701 -6.587 1.00 95.56 167 SER A CA 1
ATOM 1308 C C . SER A 1 167 ? 13.416 9.175 -5.885 1.00 95.56 167 SER A C 1
ATOM 1310 O O . SER A 1 167 ? 12.313 9.668 -6.106 1.00 95.56 167 SER A O 1
ATOM 1312 N N . ILE A 1 168 ? 13.599 8.208 -4.979 1.00 94.88 168 ILE A N 1
ATOM 1313 C CA . ILE A 1 168 ? 12.528 7.727 -4.090 1.00 94.88 168 ILE A CA 1
ATOM 1314 C C . ILE A 1 168 ? 11.982 8.871 -3.221 1.00 94.88 168 ILE A C 1
ATOM 1316 O O . ILE A 1 168 ? 10.784 8.924 -2.969 1.00 94.88 168 ILE A O 1
ATOM 1320 N N . GLN A 1 169 ? 12.834 9.806 -2.784 1.00 94.81 169 GLN A N 1
ATOM 1321 C CA . GLN A 1 169 ? 12.398 10.931 -1.954 1.00 94.81 169 GLN A CA 1
ATOM 1322 C C . GLN A 1 169 ? 11.423 11.844 -2.709 1.00 94.81 169 GLN A C 1
ATOM 1324 O O . GLN A 1 169 ? 10.379 12.178 -2.162 1.00 94.81 169 GLN A O 1
ATOM 1329 N N . GLU A 1 170 ? 11.710 12.168 -3.974 1.00 95.12 170 GLU A N 1
ATOM 1330 C CA . GLU A 1 170 ? 10.800 12.962 -4.817 1.00 95.12 170 GLU A CA 1
ATOM 1331 C C . GLU A 1 170 ? 9.441 12.273 -4.996 1.00 95.12 170 GLU A C 1
ATOM 1333 O O . GLU A 1 170 ? 8.402 12.924 -4.893 1.00 95.12 170 GLU A O 1
ATOM 1338 N N . VAL A 1 171 ? 9.443 10.948 -5.200 1.00 93.38 171 VAL A N 1
ATOM 1339 C CA . VAL A 1 171 ? 8.206 10.155 -5.255 1.00 93.38 171 VAL A CA 1
ATOM 1340 C C . VAL A 1 171 ? 7.421 10.303 -3.954 1.00 93.38 171 VAL A C 1
ATOM 1342 O O . VAL A 1 171 ? 6.219 10.542 -3.974 1.00 93.38 171 VAL A O 1
ATOM 1345 N N . LEU A 1 172 ? 8.088 10.162 -2.807 1.00 92.00 172 LEU A N 1
ATOM 1346 C CA . LEU A 1 172 ? 7.435 10.236 -1.502 1.00 92.00 172 LEU A CA 1
ATOM 1347 C C . LEU A 1 172 ? 6.893 11.629 -1.192 1.00 92.00 172 LEU A C 1
ATOM 1349 O O . LEU A 1 172 ? 5.818 11.726 -0.610 1.00 92.00 172 LEU A O 1
ATOM 1353 N N . ASP A 1 173 ? 7.605 12.689 -1.560 1.00 92.25 173 ASP A N 1
ATOM 1354 C CA . ASP A 1 173 ? 7.151 14.065 -1.351 1.00 92.25 173 ASP A CA 1
ATOM 1355 C C . ASP A 1 173 ? 5.916 14.374 -2.209 1.00 92.25 173 ASP A C 1
ATOM 1357 O O . ASP A 1 173 ? 4.954 14.979 -1.726 1.00 92.25 173 ASP A O 1
ATOM 1361 N N . SER A 1 174 ? 5.896 13.874 -3.450 1.00 89.75 174 SER A N 1
ATOM 1362 C CA . SER A 1 174 ? 4.719 13.921 -4.319 1.00 89.75 174 SER A CA 1
ATOM 1363 C C . SER A 1 174 ? 3.552 13.131 -3.714 1.00 89.75 174 SER A C 1
ATOM 1365 O O . SER A 1 174 ? 2.502 13.708 -3.436 1.00 89.75 174 SER A O 1
ATOM 1367 N N . LEU A 1 175 ? 3.754 11.852 -3.380 1.00 87.25 175 LEU A N 1
ATOM 1368 C CA . LEU A 1 175 ? 2.705 11.004 -2.806 1.00 87.25 175 LEU A CA 1
ATOM 1369 C C . LEU A 1 175 ? 2.167 11.541 -1.476 1.00 87.25 175 LEU A C 1
ATOM 1371 O O . LEU A 1 175 ? 0.978 11.415 -1.221 1.00 87.25 175 LEU A O 1
ATOM 1375 N N . LYS A 1 176 ? 2.999 12.148 -0.624 1.00 85.44 176 LYS A N 1
ATOM 1376 C CA . LYS A 1 176 ? 2.562 12.743 0.653 1.00 85.44 176 LYS A CA 1
ATOM 1377 C C . LYS A 1 176 ? 1.758 14.026 0.479 1.00 85.44 176 LYS A C 1
ATOM 1379 O O . LYS A 1 176 ? 0.998 14.369 1.382 1.00 85.44 176 LYS A O 1
ATOM 1384 N N . THR A 1 177 ? 1.926 14.724 -0.642 1.00 83.38 177 THR A N 1
ATOM 1385 C CA . THR A 1 177 ? 1.118 15.904 -0.966 1.00 83.38 177 THR A CA 1
ATOM 1386 C C . THR A 1 177 ? -0.339 15.496 -1.189 1.00 83.38 177 THR A C 1
ATOM 1388 O O . THR A 1 177 ? -1.239 16.107 -0.613 1.00 83.38 177 THR A O 1
ATOM 1391 N N . ASP A 1 178 ? -0.562 14.411 -1.934 1.00 79.44 178 ASP A N 1
ATOM 1392 C CA . ASP A 1 178 ? -1.906 13.895 -2.225 1.00 79.44 178 ASP A CA 1
ATOM 1393 C C . ASP A 1 178 ? -2.438 12.978 -1.113 1.00 79.44 178 ASP A C 1
ATOM 1395 O O . ASP A 1 178 ? -3.633 12.956 -0.806 1.00 79.44 178 ASP A O 1
ATOM 1399 N N . TYR A 1 179 ? -1.536 12.241 -0.464 1.00 80.38 179 TYR A N 1
ATOM 1400 C CA . TYR A 1 179 ? -1.832 11.231 0.548 1.00 80.38 179 TYR A CA 1
ATOM 1401 C C . TYR A 1 179 ? -0.986 11.429 1.814 1.00 80.38 179 TYR A C 1
ATOM 1403 O O . TYR A 1 179 ? -0.065 10.653 2.085 1.00 80.38 179 TYR A O 1
ATOM 1411 N N . PRO A 1 180 ? -1.325 12.411 2.670 1.00 76.69 180 PRO A N 1
ATOM 1412 C CA . PRO A 1 180 ? -0.559 12.692 3.888 1.00 76.69 180 PRO A CA 1
ATOM 1413 C C . PRO A 1 180 ? -0.457 11.509 4.863 1.00 76.69 180 PRO A C 1
ATOM 1415 O O . PRO A 1 180 ? 0.473 11.446 5.661 1.00 76.69 180 PRO A O 1
ATOM 1418 N N . SER A 1 181 ? -1.407 10.570 4.805 1.00 74.19 181 SER A N 1
ATOM 1419 C CA . SER A 1 181 ? -1.458 9.365 5.643 1.00 74.19 181 SER A CA 1
ATOM 1420 C C . SER A 1 181 ? -0.866 8.119 4.972 1.00 74.19 181 SER A C 1
ATOM 1422 O O . SER A 1 181 ? -1.194 7.002 5.374 1.00 74.19 181 SER A O 1
ATOM 1424 N N . ILE A 1 182 ? -0.060 8.277 3.918 1.00 81.88 182 ILE A N 1
ATOM 1425 C CA . ILE A 1 182 ? 0.615 7.153 3.264 1.00 81.88 182 ILE A CA 1
ATOM 1426 C C . ILE A 1 182 ? 1.509 6.408 4.262 1.00 81.88 182 ILE A C 1
ATOM 1428 O O . ILE A 1 182 ? 2.303 7.011 4.986 1.00 81.88 182 ILE A O 1
ATOM 1432 N N . SER A 1 183 ? 1.390 5.084 4.294 1.00 84.62 183 SER A N 1
ATOM 1433 C CA . SER A 1 183 ? 2.150 4.221 5.202 1.00 84.62 183 SER A CA 1
ATOM 1434 C C . SER A 1 183 ? 2.881 3.141 4.422 1.00 84.62 183 SER A C 1
ATOM 1436 O O . SER A 1 183 ? 2.380 2.632 3.423 1.00 84.62 183 SER A O 1
ATOM 1438 N N . LYS A 1 184 ? 4.102 2.811 4.842 1.00 87.75 184 LYS A N 1
ATOM 1439 C CA . LYS A 1 184 ? 4.892 1.754 4.205 1.00 87.75 184 LYS A CA 1
ATOM 1440 C C . LYS A 1 184 ? 4.318 0.385 4.574 1.00 87.75 184 LYS A C 1
ATOM 1442 O O . LYS A 1 184 ? 3.967 0.151 5.728 1.00 87.75 184 LYS A O 1
ATOM 1447 N N . ILE A 1 185 ? 4.236 -0.505 3.592 1.00 85.25 185 ILE A N 1
ATOM 1448 C CA . ILE A 1 185 ? 3.881 -1.911 3.782 1.00 85.25 185 ILE A CA 1
ATOM 1449 C C . ILE A 1 185 ? 5.175 -2.676 4.082 1.00 85.25 185 ILE A C 1
ATOM 1451 O O . ILE A 1 185 ? 6.153 -2.532 3.344 1.00 85.25 185 ILE A O 1
ATOM 1455 N N . ASN A 1 186 ? 5.178 -3.437 5.179 1.00 66.25 186 ASN A N 1
ATOM 1456 C CA . ASN A 1 186 ? 6.304 -4.274 5.609 1.00 66.25 186 ASN A CA 1
ATOM 1457 C C . ASN A 1 186 ? 6.217 -5.683 5.026 1.00 66.25 186 ASN A C 1
ATOM 1459 O O . ASN A 1 186 ? 5.080 -6.197 4.928 1.00 66.25 186 ASN A O 1
#

Organism: Lactococcus lactis subsp. cremoris (strain MG1363) (NCBI:txid416870)

Foldseek 3Di:
DDQWDWPPPPPADDQFDKTKIFGDPVNCVVCVVVVDDDDDHRIDIDGDDDDDLDAQQVCVVVQVVLQVVVQCVVQDDDPFKDKDKAWDFKKKFFGDQPPPPPPDVPPPGGWIKIKTKIWIWMDGPHDTDQIKIDIWIFTRFGDDPSHTPSVPDDPVGIDDDPDIHNDPVVVVVVCCVVGVSMDTDD

Secondary structure (DSSP, 8-state):
--SEEE--------TT-EEEEEE-HHHHHHHHTTT----S-SEEEEE-----SS---TTHHHHHHHHHHHHHHHT---SSEEEEEEEEEEEEE-S-----SS--TT-----EEEEEEEEEEEEETTEEPPPEEEEEEEEEE--BTTB--GGG--GGGB------BSSHHHHHHHHHHH-TT-EE--

Radius of gyration: 24.11 Å; chains: 1; bounding box: 53×28×80 Å

Sequence (186 aa):
MDIFSTNDDNTKLSNGDKITLKLSENYIDQESAKDKVLKGENTKTVEVSGLKDTAQISNLNDLLDQTDSVARDDNKSNSWSTYTVTRQDSYFVGKSITNSWFGDSSDSAGQFSVLTIYKIDEKSDNKAEPSKYKVYGYSGLTLKNDKVDISSLSSDNKYSDYQSFNSIQEVLDSLKTDYPSISKIN

pLDDT: mean 82.64, std 14.8, range [34.53, 97.25]